Protein AF-A0A7V0NDZ5-F1 (afdb_monomer_lite)

Foldseek 3Di:
DDDDDDDDDDPDDDDDDDDDDDDDDDDDDDDDDDDDDDDPDDPPDPDDPPVVVDDPPPPPPDPPDDPPDDDDPDPPPPDDPPDPPPPPPPDPPDVVVVVLVVLLVVLVVQLVVQLVVQLVVQLVVVLVVVLVVVVVVCVVVVHDPVVSVVLSVLCSLVSSLVSLVRSLVRSNVNSVVVCVVVCVLVVCVVVVNDVVSSCVSSVVVNVVSNVVSVCSVPPVNVVSVVVVVVVPD

Secondary structure (DSSP, 8-state):
-------------------------------------------------GGG--------------------------------S----TT-SHHHHHHHHHHHHHHHHHHHHHHHHHHHHHHHHHHHHHHHHHHHHHHTTT--HHHHHHHHHHHHHHHHHHHHHHHHHHHHHHHHHHHHHTTHHHHHHHTT--HHHHHHHHHHHHHHHHHHHHHIIIIIHHHHHHHHHHHH-

Sequence (233 aa):
MSRSPSRLLNFSGLPRAFASSKTFGTLPGKIARGAIARSSGAPTALRWPSSVRELPSRKASIPVRHFFGRVSTGKAKISFPAGNSSWKTKACGSYDLRVFREIDRYILREVLPPFGVALLAFLAFISLQVVIYLSELVLSRGAGVGELFRLLGLKLPSLLTLAIPGGVLLAIFWALGRLAQARELLAFQAVGYPLRRIAMPFVAFGAAMSLVSFGLGEFVVPHCEELYQRQYL

Radius of gyration: 36.77 Å; chains: 1; bounding box: 84×91×88 Å

pLDDT: mean 71.36, std 22.89, range [34.81, 97.62]

Structure (mmCIF, N/CA/C/O backbone):
data_AF-A0A7V0NDZ5-F1
#
_entry.id   AF-A0A7V0NDZ5-F1
#
loop_
_atom_site.group_PDB
_atom_site.id
_atom_site.type_symbol
_atom_site.label_atom_id
_atom_site.label_alt_id
_atom_site.label_comp_id
_atom_site.label_asym_id
_atom_site.label_entity_id
_atom_site.label_seq_id
_atom_site.pdbx_PDB_ins_code
_atom_site.Cartn_x
_atom_site.Cartn_y
_atom_site.Cartn_z
_atom_site.occupancy
_atom_site.B_iso_or_equiv
_atom_site.auth_seq_id
_atom_site.auth_comp_id
_atom_site.auth_asym_id
_atom_site.auth_atom_id
_atom_site.pdbx_PDB_model_num
ATOM 1 N N . MET A 1 1 ? 28.717 68.392 7.627 1.00 45.91 1 MET A N 1
ATOM 2 C CA . MET A 1 1 ? 28.860 67.025 8.176 1.00 45.91 1 MET A CA 1
ATOM 3 C C . MET A 1 1 ? 29.280 66.075 7.065 1.00 45.91 1 MET A C 1
ATOM 5 O O . MET A 1 1 ? 28.595 66.011 6.055 1.00 45.91 1 MET A O 1
ATOM 9 N N . SER A 1 2 ? 30.426 65.407 7.211 1.00 38.03 2 SER A N 1
ATOM 10 C CA . SER A 1 2 ? 31.091 64.635 6.156 1.00 38.03 2 SER A CA 1
ATOM 11 C C . SER A 1 2 ? 31.087 63.120 6.411 1.00 38.03 2 SER A C 1
ATOM 13 O O . SER A 1 2 ? 31.353 62.713 7.535 1.00 38.03 2 SER A O 1
ATOM 15 N N . ARG A 1 3 ? 30.974 62.356 5.311 1.00 39.41 3 ARG A N 1
ATOM 16 C CA . ARG A 1 3 ? 31.493 60.992 5.038 1.00 39.41 3 ARG A CA 1
ATOM 17 C C . ARG A 1 3 ? 30.810 59.752 5.670 1.00 39.41 3 ARG A C 1
ATOM 19 O O . ARG A 1 3 ? 30.813 59.538 6.871 1.00 39.41 3 ARG A O 1
ATOM 26 N N . SER A 1 4 ? 30.332 58.898 4.752 1.00 48.25 4 SER A N 1
ATOM 27 C CA . SER A 1 4 ? 30.204 57.415 4.784 1.00 48.25 4 SER A CA 1
ATOM 28 C C . SER A 1 4 ? 31.571 56.720 5.069 1.00 48.25 4 SER A C 1
ATOM 30 O O . SER A 1 4 ? 32.540 57.474 5.185 1.00 48.25 4 SER A O 1
ATOM 32 N N . PRO A 1 5 ? 31.784 55.369 5.048 1.00 52.50 5 PRO A N 1
ATOM 33 C CA . PRO A 1 5 ? 30.897 54.210 4.779 1.00 52.50 5 PRO A CA 1
ATOM 34 C C . PRO A 1 5 ? 31.196 52.911 5.609 1.00 52.50 5 PRO A C 1
ATOM 36 O O . PRO A 1 5 ? 32.123 52.845 6.408 1.00 52.50 5 PRO A O 1
ATOM 39 N N . SER A 1 6 ? 30.442 51.833 5.324 1.00 44.00 6 SER A N 1
ATOM 40 C CA . SER A 1 6 ? 30.876 50.411 5.246 1.00 44.00 6 SER A CA 1
ATOM 41 C C . SER A 1 6 ? 31.655 49.739 6.401 1.00 44.00 6 SER A C 1
ATOM 43 O O . SER A 1 6 ? 32.837 50.011 6.608 1.00 44.00 6 SER A O 1
ATOM 45 N N . ARG A 1 7 ? 31.097 48.661 6.983 1.00 40.91 7 ARG A N 1
ATOM 46 C CA . ARG A 1 7 ? 31.915 47.521 7.442 1.00 40.91 7 ARG A CA 1
ATOM 47 C C . ARG A 1 7 ? 31.183 46.186 7.262 1.00 40.91 7 ARG A C 1
ATOM 49 O O . ARG A 1 7 ? 30.371 45.769 8.077 1.00 40.91 7 ARG A O 1
ATOM 56 N N . LEU A 1 8 ? 31.506 45.557 6.135 1.00 40.31 8 LEU A N 1
ATOM 57 C CA . LEU A 1 8 ? 31.307 44.148 5.820 1.00 40.31 8 LEU A CA 1
ATOM 58 C C . LEU A 1 8 ? 32.044 43.284 6.855 1.00 40.31 8 LEU A C 1
ATOM 60 O O . LEU A 1 8 ? 33.219 43.538 7.120 1.00 40.31 8 LEU A O 1
ATOM 64 N N . LEU A 1 9 ? 31.398 42.240 7.381 1.00 47.94 9 LEU A N 1
ATOM 65 C CA . LEU A 1 9 ? 32.099 41.121 8.008 1.00 47.94 9 LEU A CA 1
ATOM 66 C C . LEU A 1 9 ? 31.968 39.888 7.118 1.00 47.94 9 LEU A C 1
ATOM 68 O O . LEU A 1 9 ? 30.919 39.274 6.954 1.00 47.94 9 LEU A O 1
ATOM 72 N N . ASN A 1 10 ? 33.107 39.644 6.494 1.00 37.88 10 ASN A N 1
ATOM 73 C CA . ASN A 1 10 ? 33.489 38.605 5.574 1.00 37.88 10 ASN A CA 1
ATOM 74 C C . ASN A 1 10 ? 33.617 37.258 6.315 1.00 37.88 10 ASN A C 1
ATOM 76 O O . ASN A 1 10 ? 34.413 37.155 7.246 1.00 37.88 10 ASN A O 1
ATOM 80 N N . PHE A 1 11 ? 32.874 36.230 5.897 1.00 43.84 11 PHE A N 1
ATOM 81 C CA . PHE A 1 11 ? 33.069 34.837 6.325 1.00 43.84 11 PHE A CA 1
ATOM 82 C C . PHE A 1 11 ? 33.702 34.043 5.174 1.00 43.84 11 PHE A C 1
ATOM 84 O O . PHE A 1 11 ? 33.082 33.201 4.530 1.00 43.84 11 PHE A O 1
ATOM 91 N N . SER A 1 12 ? 34.970 34.341 4.900 1.00 41.84 12 SER A N 1
ATOM 92 C CA . SER A 1 12 ? 35.846 33.540 4.048 1.00 41.84 12 SER A CA 1
ATOM 93 C C . SER A 1 12 ? 37.091 33.170 4.853 1.00 41.84 12 SER A C 1
ATOM 95 O O . SER A 1 12 ? 37.988 33.997 5.009 1.00 41.84 12 SER A O 1
ATOM 97 N N . GLY A 1 13 ? 37.157 31.950 5.392 1.00 43.69 13 GLY A N 1
ATOM 98 C CA . GLY A 1 13 ? 38.368 31.498 6.081 1.00 43.69 13 GLY A CA 1
ATOM 99 C C . GLY A 1 13 ? 38.188 30.315 7.024 1.00 43.69 13 GLY A C 1
ATOM 100 O O . GLY A 1 13 ? 38.368 30.473 8.224 1.00 43.69 13 GLY A O 1
ATOM 101 N N . LEU A 1 14 ? 37.901 29.124 6.493 1.00 46.00 14 LEU A N 1
ATOM 102 C CA . LEU A 1 14 ? 38.233 27.879 7.193 1.00 46.00 14 LEU A CA 1
ATOM 103 C C . LEU A 1 14 ? 39.216 27.072 6.326 1.00 46.00 14 LEU A C 1
ATOM 105 O O . LEU A 1 14 ? 38.912 26.796 5.161 1.00 46.00 14 LEU A O 1
ATOM 109 N N . PRO A 1 15 ? 40.421 26.770 6.844 1.00 46.94 15 PRO A N 1
ATOM 110 C CA . PRO A 1 15 ? 41.525 26.244 6.056 1.00 46.94 15 PRO A CA 1
ATOM 111 C C . PRO A 1 15 ? 41.359 24.759 5.720 1.00 46.94 15 PRO A C 1
ATOM 113 O O . PRO A 1 15 ? 40.943 23.938 6.537 1.00 46.94 15 PRO A O 1
ATOM 116 N N . ARG A 1 16 ? 41.762 24.422 4.492 1.00 43.69 16 ARG A N 1
ATOM 117 C CA . ARG A 1 16 ? 42.125 23.067 4.075 1.00 43.69 16 ARG A CA 1
ATOM 118 C C . ARG A 1 16 ? 43.507 22.706 4.626 1.00 43.69 16 ARG A C 1
ATOM 120 O O . ARG A 1 16 ? 44.385 23.559 4.675 1.00 43.69 16 ARG A O 1
ATOM 127 N N . ALA A 1 17 ? 43.676 21.399 4.830 1.00 39.19 17 ALA A N 1
ATOM 128 C CA . ALA A 1 17 ? 44.925 20.646 4.942 1.00 39.19 17 ALA A CA 1
ATOM 129 C C . ALA A 1 17 ? 45.660 20.710 6.286 1.00 39.19 17 ALA A C 1
ATOM 131 O O . ALA A 1 17 ? 46.180 21.746 6.664 1.00 39.19 17 ALA A O 1
ATOM 132 N N . PHE A 1 18 ? 45.827 19.544 6.916 1.00 38.91 18 PHE A N 1
ATOM 133 C CA . PHE A 1 18 ? 47.159 19.063 7.278 1.00 38.91 18 PHE A CA 1
ATOM 134 C C . PHE A 1 18 ? 47.152 17.531 7.346 1.00 38.91 18 PHE A C 1
ATOM 136 O O . PHE A 1 18 ? 46.520 16.913 8.199 1.00 38.91 18 PHE A O 1
ATOM 143 N N . ALA A 1 19 ? 47.846 16.930 6.383 1.00 40.84 19 ALA A N 1
ATOM 144 C CA . ALA A 1 19 ? 48.353 15.576 6.475 1.00 40.84 19 ALA A CA 1
ATOM 145 C C . ALA A 1 19 ? 49.366 15.517 7.628 1.00 40.84 19 ALA A C 1
ATOM 147 O O . ALA A 1 19 ? 50.216 16.399 7.725 1.00 40.84 19 ALA A O 1
ATOM 148 N N . SER A 1 20 ? 49.306 14.483 8.468 1.00 36.97 20 SER A N 1
ATOM 149 C CA . SER A 1 20 ? 50.365 14.214 9.441 1.00 36.97 20 SER A CA 1
ATOM 150 C C . SER A 1 20 ? 50.836 12.770 9.342 1.00 36.97 20 SER A C 1
ATOM 152 O O . SER A 1 20 ? 50.086 11.806 9.480 1.00 36.97 20 SER A O 1
ATOM 154 N N . SER A 1 21 ? 52.116 12.684 9.020 1.00 38.88 21 SER A N 1
ATOM 155 C CA . SER A 1 21 ? 52.985 11.531 8.911 1.00 38.88 21 SER A CA 1
ATOM 156 C C . SER A 1 21 ? 53.400 10.977 10.276 1.00 38.88 21 SER A C 1
ATOM 158 O O . SER A 1 21 ? 53.744 11.746 11.162 1.00 38.88 21 SER A O 1
ATOM 160 N N . LYS A 1 22 ? 53.505 9.644 10.349 1.00 39.00 22 LYS A N 1
ATOM 161 C CA . LYS A 1 22 ? 54.5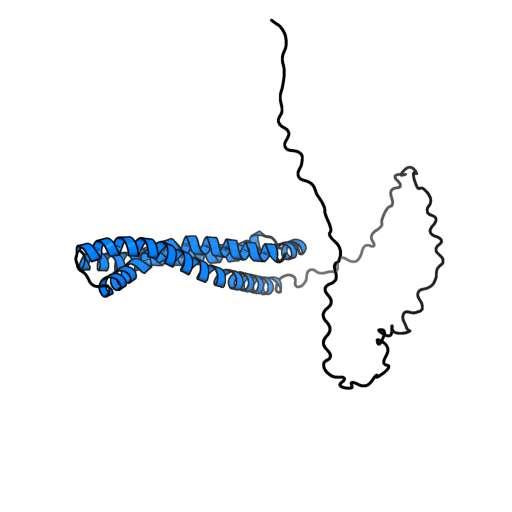34 8.849 11.057 1.00 39.00 22 LYS A CA 1
ATOM 162 C C . LYS A 1 22 ? 54.987 9.296 12.462 1.00 39.00 22 LYS A C 1
ATOM 164 O O . LYS A 1 22 ? 55.807 10.195 12.568 1.00 39.00 22 LYS A O 1
ATOM 169 N N . THR A 1 23 ? 54.709 8.448 13.454 1.00 43.72 23 THR A N 1
ATOM 170 C CA . THR A 1 23 ? 55.647 7.976 14.505 1.00 43.72 23 THR A CA 1
ATOM 171 C C . THR A 1 23 ? 55.077 6.654 15.050 1.00 43.72 23 THR A C 1
ATOM 173 O O . THR A 1 23 ? 53.926 6.586 15.452 1.00 43.72 23 THR A O 1
ATOM 176 N N . PHE A 1 24 ? 55.674 5.494 14.769 1.00 34.81 24 PHE A N 1
ATOM 177 C CA . PHE A 1 24 ? 56.828 4.881 15.443 1.00 34.81 24 PHE A CA 1
ATOM 178 C C . PHE A 1 24 ? 56.611 4.695 16.955 1.00 34.81 24 PHE A C 1
ATOM 180 O O . PHE A 1 24 ? 56.945 5.559 17.756 1.00 34.81 24 PHE A O 1
ATOM 187 N N . GLY A 1 25 ? 56.061 3.533 17.314 1.00 35.00 25 GLY A N 1
ATOM 188 C CA . GLY A 1 25 ? 56.012 2.995 18.670 1.00 35.00 25 GLY A CA 1
ATOM 189 C C . GLY A 1 25 ? 56.458 1.536 18.634 1.00 35.00 25 GLY A C 1
ATOM 190 O O . GLY A 1 25 ? 55.702 0.650 18.250 1.00 35.00 25 GLY A O 1
ATOM 191 N N . THR A 1 26 ? 57.726 1.317 18.955 1.00 41.41 26 THR A N 1
ATOM 192 C CA . THR A 1 26 ? 58.385 0.028 19.189 1.00 41.41 26 THR A CA 1
ATOM 193 C C . THR A 1 26 ? 57.881 -0.633 20.466 1.00 41.41 26 THR A C 1
ATOM 195 O O . THR A 1 26 ? 57.893 0.023 21.501 1.00 41.41 26 THR A O 1
ATOM 198 N N . LEU A 1 27 ? 57.608 -1.942 20.438 1.00 37.59 27 LEU A N 1
ATOM 199 C CA . LEU A 1 27 ? 57.802 -2.828 21.593 1.00 37.59 27 LEU A CA 1
ATOM 200 C C . LEU A 1 27 ? 58.267 -4.224 21.120 1.00 37.59 27 LEU A C 1
ATOM 202 O O . LEU A 1 27 ? 57.734 -4.736 20.132 1.00 37.59 27 LEU A O 1
ATOM 206 N N . PRO A 1 28 ? 59.275 -4.829 21.779 1.00 45.75 28 PRO A N 1
ATOM 207 C CA . PRO A 1 28 ? 59.853 -6.112 21.402 1.00 45.75 28 PRO A CA 1
ATOM 208 C C . PRO A 1 28 ? 59.183 -7.265 22.161 1.00 45.75 28 PRO A C 1
ATOM 210 O O . PRO A 1 28 ? 58.799 -7.123 23.318 1.00 45.75 28 PRO A O 1
ATOM 213 N N . GLY A 1 29 ? 59.104 -8.445 21.549 1.00 36.34 29 GLY A N 1
ATOM 214 C CA . GLY A 1 29 ? 58.582 -9.620 22.248 1.00 36.34 29 GLY A CA 1
ATOM 215 C C . GLY A 1 29 ? 58.532 -10.858 21.374 1.00 36.34 29 GLY A C 1
ATOM 216 O O . GLY A 1 29 ? 57.549 -11.108 20.691 1.00 36.34 29 GLY A O 1
ATOM 217 N N . LYS A 1 30 ? 59.626 -11.619 21.394 1.00 43.22 30 LYS A N 1
ATOM 218 C CA . LYS A 1 30 ? 59.796 -12.942 20.783 1.00 43.22 30 LYS A CA 1
ATOM 219 C C . LYS A 1 30 ? 58.601 -13.864 21.061 1.00 43.22 30 LYS A C 1
ATOM 221 O O . LYS A 1 30 ? 58.411 -14.229 22.214 1.00 43.22 30 LYS A O 1
ATOM 226 N N . ILE A 1 31 ? 57.943 -14.379 20.020 1.00 43.56 31 ILE A N 1
ATOM 227 C CA . ILE A 1 31 ? 57.305 -15.703 20.068 1.00 43.56 31 ILE A CA 1
ATOM 228 C C . ILE A 1 31 ? 57.569 -16.440 18.747 1.00 43.56 31 ILE A C 1
ATOM 230 O O . ILE A 1 31 ? 57.209 -15.989 17.668 1.00 43.56 31 ILE A O 1
ATOM 234 N N . ALA A 1 32 ? 58.270 -17.561 18.912 1.00 40.00 32 ALA A N 1
ATOM 235 C CA . ALA A 1 32 ? 58.309 -18.780 18.110 1.00 40.00 32 ALA A CA 1
ATOM 236 C C . ALA A 1 32 ? 58.479 -18.702 16.580 1.00 40.00 32 ALA A C 1
ATOM 238 O O . ALA A 1 32 ? 57.571 -18.428 15.803 1.00 40.00 32 ALA A O 1
ATOM 239 N N . ARG A 1 33 ? 59.669 -19.152 16.167 1.00 39.62 33 ARG A N 1
ATOM 240 C CA . ARG A 1 33 ? 59.943 -19.751 14.860 1.00 39.62 33 ARG A CA 1
ATOM 241 C C . ARG A 1 33 ? 59.143 -21.054 14.745 1.00 39.62 33 ARG A C 1
ATOM 243 O O . ARG A 1 33 ? 59.333 -21.948 15.563 1.00 39.62 33 ARG A O 1
ATOM 250 N N . GLY A 1 34 ? 58.321 -21.166 13.710 1.00 35.69 34 GLY A N 1
ATOM 251 C CA . GLY A 1 34 ? 57.683 -22.403 13.269 1.00 35.69 34 GLY A CA 1
ATOM 252 C C . GLY A 1 34 ? 57.702 -22.433 11.747 1.00 35.69 34 GLY A C 1
ATOM 253 O O . GLY A 1 34 ? 57.146 -21.553 11.101 1.00 35.69 34 GLY A O 1
ATOM 254 N N . ALA A 1 35 ? 58.446 -23.382 11.194 1.00 40.31 35 ALA A N 1
ATOM 255 C CA . ALA A 1 35 ? 58.762 -23.525 9.784 1.00 40.31 35 ALA A CA 1
ATOM 256 C C . ALA A 1 35 ? 57.522 -23.618 8.879 1.00 40.31 35 ALA A C 1
ATOM 258 O O . ALA A 1 35 ? 56.687 -24.497 9.065 1.00 40.31 35 ALA A O 1
ATOM 259 N N . ILE A 1 36 ? 57.475 -22.796 7.825 1.00 39.94 36 ILE A N 1
ATOM 260 C CA . ILE A 1 36 ? 56.764 -23.141 6.590 1.00 39.94 36 ILE A CA 1
ATOM 261 C C . ILE A 1 36 ? 57.731 -22.931 5.431 1.00 39.94 36 ILE A C 1
ATOM 263 O O . ILE A 1 36 ? 58.351 -21.878 5.266 1.00 39.94 36 ILE A O 1
ATOM 267 N N . ALA A 1 37 ? 57.917 -24.022 4.701 1.00 39.03 37 ALA A N 1
ATOM 268 C CA . ALA A 1 37 ? 58.905 -24.216 3.669 1.00 39.03 37 ALA A CA 1
ATOM 269 C C . ALA A 1 37 ? 58.769 -23.204 2.526 1.00 39.03 37 ALA A C 1
ATOM 271 O O . ALA A 1 37 ? 57.690 -22.907 2.016 1.00 39.03 37 ALA A O 1
ATOM 272 N N . ARG A 1 38 ? 59.932 -22.718 2.105 1.00 39.88 38 ARG A N 1
ATOM 273 C CA . ARG A 1 38 ? 60.155 -21.848 0.960 1.00 39.88 38 ARG A CA 1
ATOM 274 C C . ARG A 1 38 ? 59.953 -22.678 -0.317 1.00 39.88 38 ARG A C 1
ATOM 276 O O . ARG A 1 38 ? 60.898 -23.295 -0.792 1.00 39.88 38 ARG A O 1
ATOM 283 N N . SER A 1 39 ? 58.733 -22.718 -0.858 1.00 38.00 39 SER A N 1
ATOM 284 C CA . SER A 1 39 ? 58.518 -23.117 -2.254 1.00 38.00 39 SER A CA 1
ATOM 285 C C . SER A 1 39 ? 58.654 -21.872 -3.130 1.00 38.00 39 SER A C 1
ATOM 287 O O . SER A 1 39 ? 57.856 -20.939 -3.103 1.00 38.00 39 SER A O 1
ATOM 289 N N . SER A 1 40 ? 59.764 -21.815 -3.854 1.00 48.94 40 SER A N 1
ATOM 290 C CA . SER A 1 40 ? 60.042 -20.842 -4.901 1.00 48.94 40 SER A CA 1
ATOM 291 C C . SER A 1 40 ? 59.112 -21.095 -6.091 1.00 48.94 40 SER A C 1
ATOM 293 O O . SER A 1 40 ? 59.463 -21.820 -7.017 1.00 48.94 40 SER A O 1
ATOM 295 N N . GLY A 1 41 ? 57.911 -20.523 -6.044 1.00 41.06 41 GLY A N 1
ATOM 296 C CA . GLY A 1 41 ? 56.958 -20.478 -7.149 1.00 41.06 41 GLY A CA 1
ATOM 297 C C . GLY A 1 41 ? 56.600 -19.027 -7.438 1.00 41.06 41 GLY A C 1
ATOM 298 O O . GLY A 1 41 ? 55.862 -18.403 -6.682 1.00 41.06 41 GLY A O 1
ATOM 299 N N . ALA A 1 42 ? 57.178 -18.477 -8.504 1.00 44.62 42 ALA A N 1
ATOM 300 C CA . ALA A 1 42 ? 56.881 -17.144 -9.011 1.00 44.62 42 ALA A CA 1
ATOM 301 C C . ALA A 1 42 ? 55.370 -16.968 -9.285 1.00 44.62 42 ALA A C 1
ATOM 303 O O . ALA A 1 42 ? 54.695 -17.946 -9.623 1.00 44.62 42 ALA A O 1
ATOM 304 N N . PRO A 1 43 ? 54.825 -15.739 -9.186 1.00 44.28 43 PRO A N 1
ATOM 305 C CA . PRO A 1 43 ? 53.438 -15.477 -9.545 1.00 44.28 43 PRO A CA 1
ATOM 306 C C . PRO A 1 43 ? 53.220 -15.904 -10.998 1.00 44.28 43 PRO A C 1
ATOM 308 O O . PRO A 1 43 ? 53.876 -15.407 -11.914 1.00 44.28 43 PRO A O 1
ATOM 311 N N . THR A 1 44 ? 52.325 -16.873 -11.191 1.00 48.50 44 THR A N 1
ATOM 312 C CA . THR A 1 44 ? 51.952 -17.400 -12.503 1.00 48.50 44 THR A CA 1
ATOM 313 C C . THR A 1 44 ? 51.266 -16.284 -13.276 1.00 48.50 44 THR A C 1
ATOM 315 O O . THR A 1 44 ? 50.073 -16.025 -13.128 1.00 48.50 44 THR A O 1
ATOM 318 N N . ALA A 1 45 ? 52.074 -15.579 -14.063 1.00 46.34 45 ALA A N 1
ATOM 319 C CA . ALA A 1 45 ? 51.633 -14.649 -15.075 1.00 46.34 45 ALA A CA 1
ATOM 320 C C . ALA A 1 45 ? 50.654 -15.377 -15.997 1.00 46.34 45 ALA A C 1
ATOM 322 O O . ALA A 1 45 ? 50.971 -16.429 -16.556 1.00 46.34 45 ALA A O 1
ATOM 323 N N . LEU A 1 46 ? 49.462 -14.801 -16.136 1.00 46.00 46 LEU A N 1
ATOM 324 C CA . LEU A 1 46 ? 48.466 -15.188 -17.120 1.00 46.00 46 LEU A CA 1
ATOM 325 C C . LEU A 1 46 ? 49.160 -15.303 -18.490 1.00 46.00 46 LEU A C 1
ATOM 327 O O . LEU A 1 46 ? 49.572 -14.307 -19.090 1.00 46.00 46 LEU A O 1
ATOM 331 N N . ARG A 1 47 ? 49.368 -16.539 -18.948 1.00 43.91 47 ARG A N 1
ATOM 332 C CA . ARG A 1 47 ? 50.044 -16.849 -20.206 1.00 43.91 47 ARG A CA 1
ATOM 333 C C . ARG A 1 47 ? 49.108 -16.469 -21.344 1.00 43.91 47 ARG A C 1
ATOM 335 O O . ARG A 1 47 ? 48.192 -17.216 -21.671 1.00 43.91 47 ARG A O 1
ATOM 342 N N . TRP A 1 48 ? 49.332 -15.297 -21.928 1.00 39.66 48 TRP A N 1
ATOM 343 C CA . TRP A 1 48 ? 48.653 -14.880 -23.150 1.00 39.66 48 TRP A CA 1
ATOM 344 C C . TRP A 1 48 ? 48.834 -15.944 -24.251 1.00 39.66 48 TRP A C 1
ATOM 346 O O . TRP A 1 48 ? 49.969 -16.380 -24.486 1.00 39.66 48 TRP A O 1
ATOM 356 N N . PRO A 1 49 ? 47.755 -16.378 -24.929 1.00 45.75 49 PRO A N 1
ATOM 357 C CA . PRO A 1 49 ? 47.843 -17.329 -26.030 1.00 45.75 49 PRO A CA 1
ATOM 358 C C . PRO A 1 49 ? 48.671 -16.737 -27.179 1.00 45.75 49 PRO A C 1
ATOM 360 O O . PRO A 1 49 ? 48.505 -15.584 -27.574 1.00 45.75 49 PRO A O 1
ATOM 363 N N . SER A 1 50 ? 49.594 -17.534 -27.719 1.00 56.78 50 SER A N 1
ATOM 364 C CA . SER A 1 50 ? 50.565 -17.126 -28.745 1.00 56.78 50 SER A CA 1
ATOM 365 C C . SER A 1 50 ? 49.946 -16.728 -30.090 1.00 56.78 50 SER A C 1
ATOM 367 O O . SER A 1 50 ? 50.655 -16.175 -30.923 1.00 56.78 50 SER A O 1
ATOM 369 N N . SER A 1 51 ? 48.645 -16.946 -30.287 1.00 54.16 51 SER A N 1
ATOM 370 C CA . SER A 1 51 ? 47.896 -16.556 -31.487 1.00 54.16 51 SER A CA 1
ATOM 371 C C . SER A 1 51 ? 47.584 -15.055 -31.584 1.00 54.16 51 SER A C 1
ATOM 373 O O . SER A 1 51 ? 47.146 -14.603 -32.634 1.00 54.16 51 SER A O 1
ATOM 375 N N . VAL A 1 52 ? 47.835 -14.260 -30.534 1.00 52.91 52 VAL A N 1
ATOM 376 C CA . VAL A 1 52 ? 47.582 -12.798 -30.509 1.00 52.91 52 VAL A CA 1
ATOM 377 C C . VAL A 1 52 ? 48.875 -11.987 -30.733 1.00 52.91 52 VAL A C 1
ATOM 379 O O . VAL A 1 52 ? 48.945 -10.799 -30.434 1.00 52.91 52 VAL A O 1
ATOM 382 N N . ARG A 1 53 ? 49.948 -12.621 -31.232 1.00 50.56 53 ARG A N 1
ATOM 383 C CA . ARG A 1 53 ? 51.272 -11.985 -31.394 1.00 50.56 53 ARG A CA 1
ATOM 384 C C . ARG A 1 53 ? 51.492 -11.321 -32.761 1.00 50.56 53 ARG A C 1
ATOM 386 O O . ARG A 1 53 ? 52.488 -10.627 -32.934 1.00 50.56 53 ARG A O 1
ATOM 393 N N . GLU A 1 54 ? 50.556 -11.464 -33.695 1.00 49.16 54 GLU A N 1
ATOM 394 C CA . GLU A 1 54 ? 50.639 -10.857 -35.028 1.00 49.16 54 GLU A CA 1
ATOM 395 C C . GLU A 1 54 ? 49.532 -9.818 -35.237 1.00 49.16 54 GLU A C 1
ATOM 397 O O . GLU A 1 54 ? 48.599 -9.994 -36.013 1.00 49.16 54 GLU A O 1
ATOM 402 N N . LEU A 1 55 ? 49.644 -8.688 -34.537 1.00 52.66 55 LEU A N 1
ATOM 403 C CA . LEU A 1 55 ? 49.082 -7.441 -35.049 1.00 52.66 55 LEU A CA 1
ATOM 404 C C . LEU A 1 55 ? 50.067 -6.910 -36.099 1.00 52.66 55 LEU A C 1
ATOM 406 O O . LEU A 1 55 ? 51.238 -6.702 -35.761 1.00 52.66 55 LEU A O 1
ATOM 410 N N . PRO A 1 56 ? 49.651 -6.679 -37.358 1.00 40.91 56 PRO A N 1
ATOM 411 C CA . PRO A 1 56 ? 50.535 -6.102 -38.355 1.00 40.91 56 PRO A CA 1
ATOM 412 C C . PRO A 1 56 ? 51.016 -4.739 -37.856 1.00 40.91 56 PRO A C 1
ATOM 414 O O . PRO A 1 56 ? 50.246 -3.786 -37.732 1.00 40.91 56 PRO A O 1
ATOM 417 N N . SER A 1 57 ? 52.318 -4.663 -37.578 1.00 49.34 57 SER A N 1
ATOM 418 C CA . SER A 1 57 ? 53.065 -3.434 -37.320 1.00 49.34 57 SER A CA 1
ATOM 419 C C . SER A 1 57 ? 53.108 -2.595 -38.592 1.00 49.34 57 SER A C 1
ATOM 421 O O . SER A 1 57 ? 54.143 -2.441 -39.238 1.00 49.34 57 SER A O 1
ATOM 423 N N . ARG A 1 58 ? 51.968 -2.025 -38.980 1.00 40.00 58 ARG A N 1
ATOM 424 C CA . ARG A 1 58 ? 51.965 -0.908 -39.910 1.00 40.00 58 ARG A CA 1
ATOM 425 C C . ARG A 1 58 ? 52.457 0.283 -39.099 1.00 40.00 58 ARG A C 1
ATOM 427 O O . ARG A 1 58 ? 51.710 0.836 -38.297 1.00 40.00 58 ARG A O 1
ATOM 434 N N . LYS A 1 59 ? 53.735 0.638 -39.274 1.00 45.72 59 LYS A N 1
ATOM 435 C CA . LYS A 1 59 ? 54.300 1.930 -38.864 1.00 45.72 59 LYS A CA 1
ATOM 436 C C . LYS A 1 59 ? 53.483 3.040 -39.531 1.00 45.72 59 LYS A C 1
ATOM 438 O O . LYS A 1 59 ? 53.846 3.546 -40.585 1.00 45.72 59 LYS A O 1
ATOM 443 N N . ALA A 1 60 ? 52.346 3.383 -38.945 1.00 44.47 60 ALA A N 1
ATOM 444 C CA . ALA A 1 60 ? 51.688 4.643 -39.193 1.00 44.47 60 ALA A CA 1
ATOM 445 C C . ALA A 1 60 ? 52.370 5.636 -38.257 1.00 44.47 60 ALA A C 1
ATOM 447 O O . ALA A 1 60 ? 52.017 5.771 -37.090 1.00 44.47 60 ALA A O 1
ATOM 448 N N . SER A 1 61 ? 53.421 6.272 -38.764 1.00 37.28 61 SER A N 1
ATOM 449 C CA . SER A 1 61 ? 53.841 7.585 -38.300 1.00 37.28 61 SER A CA 1
ATOM 450 C C . SER A 1 61 ? 52.581 8.446 -38.221 1.00 37.28 61 SER A C 1
ATOM 452 O O . SER A 1 61 ? 51.948 8.703 -39.240 1.00 37.28 61 SER A O 1
ATOM 454 N N . ILE A 1 62 ? 52.167 8.814 -37.012 1.00 44.06 62 ILE A N 1
ATOM 455 C CA . ILE A 1 62 ? 51.067 9.750 -36.792 1.00 44.06 62 ILE A CA 1
ATOM 456 C C . ILE A 1 62 ? 51.709 11.139 -36.845 1.00 44.06 62 ILE A C 1
ATOM 458 O O . ILE A 1 62 ? 52.373 11.524 -35.880 1.00 44.06 62 ILE A O 1
ATOM 462 N N . PRO A 1 63 ? 51.603 11.898 -37.952 1.00 38.41 63 PRO A N 1
ATOM 463 C CA . PRO A 1 63 ? 52.034 13.281 -37.941 1.00 38.41 63 PRO A CA 1
ATOM 464 C C . PRO A 1 63 ? 51.059 14.069 -37.066 1.00 38.41 63 PRO A C 1
ATOM 466 O O . PRO A 1 63 ? 49.906 14.283 -37.438 1.00 38.41 63 PRO A O 1
ATOM 469 N N . VAL A 1 64 ? 51.527 14.541 -35.912 1.00 50.31 64 VAL A N 1
ATOM 470 C CA . VAL A 1 64 ? 50.852 15.600 -35.153 1.00 50.31 64 VAL A CA 1
ATOM 471 C C . VAL A 1 64 ? 51.043 16.901 -35.940 1.00 50.31 64 VAL A C 1
ATOM 473 O O . VAL A 1 64 ? 51.913 17.713 -35.643 1.00 50.31 64 VAL A O 1
ATOM 476 N N . ARG A 1 65 ? 50.286 17.072 -37.030 1.00 40.06 65 ARG A N 1
ATOM 477 C CA . ARG A 1 65 ? 50.195 18.352 -37.741 1.00 40.06 65 ARG A CA 1
ATOM 478 C C . ARG A 1 65 ? 49.089 19.173 -37.099 1.00 40.06 65 ARG A C 1
ATOM 480 O O . ARG A 1 65 ? 47.925 18.787 -37.130 1.00 40.06 65 ARG A O 1
ATOM 487 N N . HIS A 1 66 ? 49.487 20.325 -36.563 1.00 51.06 66 HIS A N 1
ATOM 488 C CA . HIS A 1 66 ? 48.639 21.494 -36.360 1.00 51.06 66 HIS A CA 1
ATOM 489 C C . HIS A 1 66 ? 47.650 21.636 -37.527 1.00 51.06 66 HIS A C 1
ATOM 491 O O . HIS A 1 66 ? 48.044 21.974 -38.644 1.00 51.06 66 HIS A O 1
ATOM 497 N N . PHE A 1 67 ? 46.372 21.359 -37.271 1.00 46.25 67 PHE A N 1
ATOM 498 C CA . PHE A 1 67 ? 45.298 21.463 -38.255 1.00 46.25 67 PHE A CA 1
ATOM 499 C C . PHE A 1 67 ? 44.347 22.593 -37.852 1.00 46.25 67 PHE A C 1
ATOM 501 O O . PHE A 1 67 ? 43.184 22.382 -37.526 1.00 46.25 67 PHE A O 1
ATOM 508 N N . PHE A 1 68 ? 44.868 23.821 -37.853 1.00 46.12 68 PHE A N 1
ATOM 509 C CA . PHE A 1 68 ? 44.038 25.014 -38.002 1.00 46.12 68 PHE A CA 1
ATOM 510 C C . PHE A 1 68 ? 43.949 25.297 -39.503 1.00 46.12 68 PHE A C 1
ATOM 512 O O . PHE A 1 68 ? 44.796 25.969 -40.085 1.00 46.12 68 PHE A O 1
ATOM 519 N N . GLY A 1 69 ? 42.962 24.683 -40.154 1.00 37.34 69 GLY A N 1
ATOM 520 C CA . GLY A 1 69 ? 42.788 24.736 -41.601 1.00 37.34 69 GLY A CA 1
ATOM 521 C C . GLY A 1 69 ? 41.321 24.620 -41.988 1.00 37.34 69 GLY A C 1
ATOM 522 O O . GLY A 1 69 ? 40.783 23.524 -42.057 1.00 37.34 69 GLY A O 1
ATOM 523 N N . ARG A 1 70 ? 40.701 25.787 -42.199 1.00 43.34 70 ARG A N 1
ATOM 524 C CA . ARG A 1 70 ? 39.514 26.090 -43.023 1.00 43.34 70 ARG A CA 1
ATOM 525 C C . ARG A 1 70 ? 38.683 24.872 -43.477 1.00 43.34 70 ARG A C 1
ATOM 527 O O . ARG A 1 70 ? 39.023 24.201 -44.449 1.00 43.34 70 ARG A O 1
ATOM 534 N N . VAL A 1 71 ? 37.543 24.656 -42.816 1.00 47.50 71 VAL A N 1
ATOM 535 C CA . VAL A 1 71 ? 36.512 23.689 -43.225 1.00 47.50 71 VAL A CA 1
ATOM 536 C C . VAL A 1 71 ? 35.941 24.100 -44.586 1.00 47.50 71 VAL A C 1
ATOM 538 O O . VAL A 1 71 ? 35.211 25.081 -44.698 1.00 47.50 71 VAL A O 1
ATOM 541 N N . SER A 1 72 ? 36.303 23.345 -45.622 1.00 43.22 72 SER A N 1
ATOM 542 C CA . SER A 1 72 ? 35.653 23.363 -46.931 1.00 43.22 72 SER A CA 1
ATOM 543 C C . SER A 1 72 ? 34.401 22.491 -46.863 1.00 43.22 72 SER A C 1
ATOM 545 O O . SER A 1 72 ? 34.475 21.301 -46.550 1.00 43.22 72 SER A O 1
ATOM 547 N N . THR A 1 73 ? 33.242 23.084 -47.135 1.00 50.72 73 THR A N 1
ATOM 548 C CA . THR A 1 73 ? 31.938 22.424 -47.242 1.00 50.72 73 THR A CA 1
ATOM 549 C C . THR A 1 73 ? 31.859 21.583 -48.521 1.00 50.72 73 THR A C 1
ATOM 551 O O . THR A 1 73 ? 31.151 21.900 -49.473 1.00 50.72 73 THR A O 1
ATOM 554 N N . GLY A 1 74 ? 32.592 20.470 -48.554 1.00 43.47 74 GLY A N 1
ATOM 555 C CA . GLY A 1 74 ? 32.441 19.438 -49.575 1.00 43.47 74 GLY A CA 1
ATOM 556 C C . GLY A 1 74 ? 31.264 18.524 -49.237 1.00 43.47 74 GLY A C 1
ATOM 557 O O . GLY A 1 74 ? 31.316 17.787 -48.256 1.00 43.47 74 GLY A O 1
ATOM 558 N N . LYS A 1 75 ? 30.198 18.556 -50.047 1.00 49.62 75 LYS A N 1
ATOM 559 C CA . LYS A 1 75 ? 29.069 17.614 -49.972 1.00 49.62 75 LYS A CA 1
ATOM 560 C C . LYS A 1 75 ? 29.563 16.182 -50.224 1.00 49.62 75 LYS A C 1
ATOM 562 O O . LYS A 1 75 ? 29.596 15.724 -51.363 1.00 49.62 75 LYS A O 1
ATOM 567 N N . ALA A 1 76 ? 29.932 15.466 -49.167 1.00 43.00 76 ALA A N 1
ATOM 568 C CA . ALA A 1 76 ? 30.173 14.032 -49.232 1.00 43.00 76 ALA A CA 1
ATOM 569 C C . ALA A 1 76 ? 28.821 13.312 -49.367 1.00 43.00 76 ALA A C 1
ATOM 571 O O . ALA A 1 76 ? 28.048 13.203 -48.416 1.00 43.00 76 ALA A O 1
ATOM 572 N N . LYS A 1 77 ? 28.511 12.866 -50.587 1.00 41.50 77 LYS A N 1
ATOM 573 C CA . LYS A 1 77 ? 27.314 12.089 -50.920 1.00 41.50 77 LYS A CA 1
ATOM 574 C C . LYS A 1 77 ? 27.523 10.649 -50.441 1.00 41.50 77 LYS A C 1
ATOM 576 O O . LYS A 1 77 ? 28.068 9.822 -51.166 1.00 41.50 77 LYS A O 1
ATOM 581 N N . ILE A 1 78 ? 27.132 10.365 -49.202 1.00 50.00 78 ILE A N 1
ATOM 582 C CA . ILE A 1 78 ? 27.132 9.006 -48.652 1.00 50.00 78 ILE A CA 1
ATOM 583 C C . ILE A 1 78 ? 25.994 8.242 -49.344 1.00 50.00 78 ILE A C 1
ATOM 585 O O . ILE A 1 78 ? 24.823 8.446 -49.029 1.00 50.00 78 ILE A O 1
ATOM 589 N N . SER A 1 79 ? 26.322 7.417 -50.340 1.00 43.06 79 SER A N 1
ATOM 590 C CA . SER A 1 79 ? 25.353 6.492 -50.940 1.00 43.06 79 SER A CA 1
ATOM 591 C C . SER A 1 79 ? 25.206 5.279 -50.032 1.00 43.06 79 SER A C 1
ATOM 593 O O . SER A 1 79 ? 26.147 4.506 -49.870 1.00 43.06 79 SER A O 1
ATOM 595 N N . PHE A 1 80 ? 24.026 5.120 -49.439 1.00 54.78 80 PHE A N 1
ATOM 596 C CA . PHE A 1 80 ? 23.646 3.899 -48.738 1.00 54.78 80 PHE A CA 1
ATOM 597 C C . PHE A 1 80 ? 23.233 2.843 -49.773 1.00 54.78 80 PHE A C 1
ATOM 599 O O . PHE A 1 80 ? 22.412 3.151 -50.642 1.00 54.78 80 PHE A O 1
ATOM 606 N N . PRO A 1 81 ? 23.777 1.614 -49.721 1.00 50.22 81 PRO A N 1
ATOM 607 C CA . PRO A 1 81 ? 23.330 0.544 -50.599 1.00 50.22 81 PRO A CA 1
ATOM 608 C C . PRO A 1 81 ? 21.863 0.226 -50.295 1.00 50.22 81 PRO A C 1
ATOM 610 O O . PRO A 1 81 ? 21.492 -0.010 -49.145 1.00 50.22 81 PRO A O 1
ATOM 613 N N . ALA A 1 82 ? 21.032 0.234 -51.338 1.00 54.81 82 ALA A N 1
ATOM 614 C CA . ALA A 1 82 ? 19.631 -0.160 -51.285 1.00 54.81 82 ALA A CA 1
ATOM 615 C C . ALA A 1 82 ? 19.529 -1.670 -51.000 1.00 54.81 82 ALA A C 1
ATOM 617 O O . ALA A 1 82 ? 19.405 -2.492 -51.906 1.00 54.81 82 ALA A O 1
ATOM 618 N N . GLY A 1 83 ? 19.643 -2.036 -49.723 1.00 49.25 83 GLY A N 1
ATOM 619 C CA . GLY A 1 83 ? 19.332 -3.368 -49.226 1.00 49.25 83 GLY A CA 1
ATOM 620 C C . GLY A 1 83 ? 17.839 -3.630 -49.388 1.00 49.25 83 GLY A C 1
ATOM 621 O O . GLY A 1 83 ? 17.011 -2.809 -48.994 1.00 49.25 83 GLY A O 1
ATOM 622 N N . ASN A 1 84 ? 17.503 -4.758 -50.009 1.00 62.00 84 ASN A N 1
ATOM 623 C CA . ASN A 1 84 ? 16.127 -5.190 -50.202 1.00 62.00 84 ASN A CA 1
ATOM 624 C C . ASN A 1 84 ? 15.353 -5.144 -48.869 1.00 62.00 84 ASN A C 1
ATOM 626 O O . ASN A 1 84 ? 15.794 -5.614 -47.822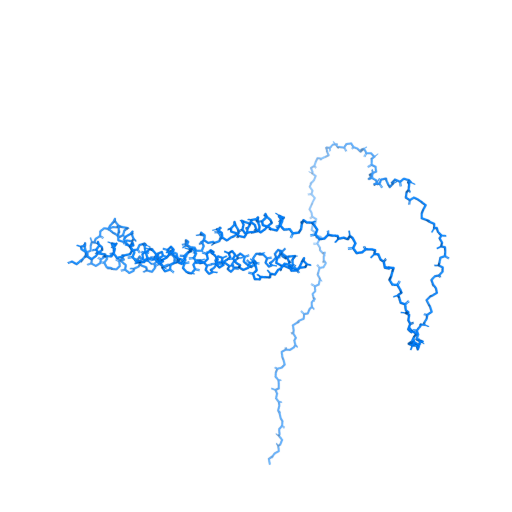 1.00 62.00 84 ASN A O 1
ATOM 630 N N . SER A 1 85 ? 14.171 -4.540 -48.900 1.00 54.56 85 SER A N 1
ATOM 631 C CA . SER A 1 85 ? 13.293 -4.301 -47.748 1.00 54.56 85 SER A CA 1
ATOM 632 C C . SER A 1 85 ? 12.605 -5.576 -47.233 1.00 54.56 85 SER A C 1
ATOM 634 O O . SER A 1 85 ? 11.521 -5.531 -46.655 1.00 54.56 85 SER A O 1
ATOM 636 N N . SER A 1 86 ? 13.241 -6.737 -47.407 1.00 46.62 86 SER A N 1
ATOM 637 C CA . SER A 1 86 ? 12.719 -8.046 -47.017 1.00 46.62 86 SER A CA 1
ATOM 638 C C . SER A 1 86 ? 13.074 -8.424 -45.574 1.00 46.62 86 SER A C 1
ATOM 640 O O . SER A 1 86 ? 13.137 -9.603 -45.235 1.00 46.62 86 SER A O 1
ATOM 642 N N . TRP A 1 87 ? 13.216 -7.448 -44.678 1.00 45.88 87 TRP A N 1
ATOM 643 C CA . TRP A 1 87 ? 13.077 -7.681 -43.237 1.00 45.88 87 TRP A CA 1
ATOM 644 C C . TRP A 1 87 ? 11.597 -7.544 -42.895 1.00 45.88 87 TRP A C 1
ATOM 646 O O . TRP A 1 87 ? 11.141 -6.620 -42.227 1.00 45.88 87 TRP A O 1
ATOM 656 N N . LYS A 1 88 ? 10.827 -8.464 -43.480 1.00 44.47 88 LYS A N 1
ATOM 657 C CA . LYS A 1 88 ? 9.407 -8.670 -43.226 1.00 44.47 88 LYS A CA 1
ATOM 658 C C . LYS A 1 88 ? 9.215 -8.719 -41.709 1.00 44.47 88 LYS A C 1
ATOM 660 O O . LYS A 1 88 ? 9.781 -9.574 -41.037 1.00 44.47 88 LYS A O 1
ATOM 665 N N . THR A 1 89 ? 8.384 -7.809 -41.221 1.00 56.25 89 THR A N 1
ATOM 666 C CA . THR A 1 89 ? 7.894 -7.552 -39.856 1.00 56.25 89 THR A CA 1
ATOM 667 C C . THR A 1 89 ? 7.145 -8.735 -39.220 1.00 56.25 89 THR A C 1
ATOM 669 O O . THR A 1 89 ? 6.070 -8.596 -38.638 1.00 56.25 89 THR A O 1
ATOM 672 N N . LYS A 1 90 ? 7.666 -9.950 -39.366 1.00 49.06 90 LYS A N 1
ATOM 673 C CA . LYS A 1 90 ? 7.023 -11.183 -38.926 1.00 49.06 90 LYS A CA 1
ATOM 674 C C . LYS A 1 90 ? 7.536 -11.518 -37.524 1.00 49.06 90 LYS A C 1
ATOM 676 O O . LYS A 1 90 ? 8.728 -11.711 -37.337 1.00 49.06 90 LYS A O 1
ATOM 681 N N . ALA A 1 91 ? 6.595 -11.600 -36.582 1.00 50.34 91 ALA A N 1
ATOM 682 C CA . ALA A 1 91 ? 6.747 -11.999 -35.178 1.00 50.34 91 ALA A CA 1
ATOM 683 C C . ALA A 1 91 ? 7.071 -10.903 -34.138 1.00 50.34 91 ALA A C 1
ATOM 685 O O . ALA A 1 91 ? 7.634 -11.218 -33.103 1.00 50.34 91 ALA A O 1
ATOM 686 N N . CYS A 1 92 ? 6.636 -9.652 -34.326 1.00 48.62 92 CYS A N 1
ATOM 687 C CA . CYS A 1 92 ? 6.715 -8.583 -33.310 1.00 48.62 92 CYS A CA 1
ATOM 688 C C . CYS A 1 92 ? 5.416 -8.459 -32.478 1.00 48.62 92 CYS A C 1
ATOM 690 O O . CYS A 1 92 ? 4.757 -7.427 -32.510 1.00 48.62 92 CYS A O 1
ATOM 692 N N . GLY A 1 93 ? 4.954 -9.527 -31.816 1.00 54.06 93 GLY A N 1
ATOM 693 C CA . GLY A 1 93 ? 3.665 -9.465 -31.094 1.00 54.06 93 GLY A CA 1
ATOM 694 C C . GLY A 1 93 ? 3.528 -10.384 -29.885 1.00 54.06 93 GLY A C 1
ATOM 695 O O . GLY A 1 93 ? 2.878 -10.028 -28.907 1.00 54.06 93 GLY A O 1
ATOM 696 N N . SER A 1 94 ? 4.168 -11.554 -29.902 1.00 55.34 94 SER A N 1
ATOM 697 C CA . SER A 1 94 ? 3.976 -12.558 -28.843 1.00 55.34 94 SER A CA 1
ATOM 698 C C . SER A 1 94 ? 5.021 -12.508 -27.723 1.00 55.34 94 SER A C 1
ATOM 700 O O . SER A 1 94 ? 4.778 -13.054 -26.648 1.00 55.34 94 SER A O 1
ATOM 702 N N . TYR A 1 95 ? 6.171 -11.860 -27.939 1.00 60.03 95 TYR A N 1
ATOM 703 C CA . TYR A 1 95 ? 7.192 -11.686 -26.898 1.00 60.03 95 TYR A CA 1
ATOM 704 C C . TYR A 1 95 ? 6.870 -10.538 -25.932 1.00 60.03 95 TYR A C 1
ATOM 706 O O . TYR A 1 95 ? 7.278 -10.588 -24.775 1.00 60.03 95 TYR A O 1
ATOM 714 N N . ASP A 1 96 ? 6.089 -9.552 -26.374 1.00 68.31 96 ASP A N 1
ATOM 715 C CA . ASP A 1 96 ? 5.824 -8.328 -25.615 1.00 68.31 96 ASP A CA 1
ATOM 716 C C . ASP A 1 96 ? 4.993 -8.619 -24.350 1.00 68.31 96 ASP A C 1
ATOM 718 O O . ASP A 1 96 ? 5.373 -8.270 -23.238 1.00 68.31 96 ASP A O 1
ATOM 722 N N . LEU A 1 97 ? 3.927 -9.421 -24.480 1.00 72.62 97 LEU A N 1
ATOM 723 C CA . LEU A 1 97 ? 3.038 -9.790 -23.366 1.00 72.62 97 LEU A CA 1
ATOM 724 C C . LEU A 1 97 ? 3.729 -10.593 -22.254 1.00 72.62 97 LEU A C 1
ATOM 726 O O . LEU A 1 97 ? 3.394 -10.442 -21.078 1.00 72.62 97 LEU A O 1
ATOM 730 N N . ARG A 1 98 ? 4.684 -11.462 -22.609 1.00 77.62 98 ARG A N 1
ATOM 731 C CA . ARG A 1 98 ? 5.427 -12.247 -21.611 1.00 77.62 98 ARG A CA 1
ATOM 732 C C . ARG A 1 98 ? 6.409 -11.371 -20.843 1.00 77.62 98 ARG A C 1
ATOM 734 O O . ARG A 1 98 ? 6.495 -11.510 -19.627 1.00 77.62 98 ARG A O 1
ATOM 741 N N . VAL A 1 99 ? 7.104 -10.474 -21.542 1.00 79.50 99 VAL A N 1
ATOM 742 C CA . VAL A 1 99 ? 8.038 -9.523 -20.929 1.00 79.50 99 VAL A CA 1
ATOM 743 C C . VAL A 1 99 ? 7.287 -8.549 -20.020 1.00 79.50 99 VAL A C 1
ATOM 745 O O . VAL A 1 99 ? 7.709 -8.353 -18.884 1.00 79.50 99 VAL A O 1
ATOM 748 N N . PHE A 1 100 ? 6.127 -8.035 -20.448 1.00 79.69 100 PHE A N 1
ATOM 749 C CA . PHE A 1 100 ? 5.274 -7.184 -19.609 1.00 79.69 100 PHE A CA 1
ATOM 750 C C . PHE A 1 100 ? 4.885 -7.868 -18.299 1.00 79.69 100 PHE A C 1
ATOM 752 O O . PHE A 1 100 ? 5.101 -7.309 -17.229 1.00 79.69 100 PHE A O 1
ATOM 759 N N . ARG A 1 101 ? 4.397 -9.115 -18.359 1.00 85.00 101 ARG A N 1
ATOM 760 C CA . ARG A 1 101 ? 3.979 -9.845 -17.154 1.00 85.00 101 ARG A CA 1
ATOM 761 C C . ARG A 1 101 ? 5.130 -10.087 -16.178 1.00 85.00 101 ARG A C 1
ATOM 763 O O . ARG A 1 101 ? 4.904 -10.135 -14.970 1.00 85.00 101 ARG A O 1
ATOM 770 N N . GLU A 1 102 ? 6.346 -10.269 -16.685 1.00 89.38 102 GLU A N 1
ATOM 771 C CA . GLU A 1 102 ? 7.515 -10.479 -15.834 1.00 89.38 102 GLU A CA 1
ATOM 772 C C . GLU A 1 102 ? 7.978 -9.173 -15.174 1.00 89.38 102 GLU A C 1
ATOM 774 O O . GLU A 1 102 ? 8.283 -9.177 -13.983 1.00 89.38 102 GLU A O 1
ATOM 779 N N . ILE A 1 103 ? 7.934 -8.048 -15.899 1.00 89.44 103 ILE A N 1
ATOM 780 C CA . ILE A 1 103 ? 8.209 -6.712 -15.343 1.00 89.44 103 ILE A CA 1
ATOM 781 C C . ILE A 1 103 ? 7.160 -6.343 -14.288 1.00 89.44 103 ILE A C 1
ATOM 783 O O . ILE A 1 103 ? 7.521 -5.901 -13.199 1.00 89.44 103 ILE A O 1
ATOM 787 N N . ASP A 1 104 ? 5.876 -6.576 -14.562 1.00 91.62 104 ASP A N 1
ATOM 788 C CA . ASP A 1 104 ? 4.795 -6.297 -13.613 1.00 91.62 104 ASP A CA 1
ATOM 789 C C . ASP A 1 104 ? 4.960 -7.122 -12.332 1.00 91.62 104 ASP A C 1
ATOM 791 O O . ASP A 1 104 ? 4.863 -6.599 -11.222 1.00 91.62 104 ASP A O 1
ATOM 795 N N . ARG A 1 105 ? 5.279 -8.416 -12.467 1.00 92.75 105 ARG A N 1
ATOM 796 C CA . ARG A 1 105 ? 5.563 -9.298 -11.328 1.00 92.75 105 ARG A CA 1
ATOM 797 C C . ARG A 1 105 ? 6.784 -8.836 -10.538 1.00 92.75 105 ARG A C 1
ATOM 799 O O . ARG A 1 105 ? 6.775 -8.926 -9.311 1.00 92.75 105 ARG A O 1
ATOM 806 N N . TYR A 1 106 ? 7.824 -8.383 -11.227 1.00 93.25 106 TYR A N 1
ATOM 807 C CA . TYR A 1 106 ? 9.026 -7.859 -10.596 1.00 93.25 106 TYR A CA 1
ATOM 808 C C . TYR A 1 106 ? 8.722 -6.591 -9.789 1.00 93.25 106 TYR A C 1
ATOM 810 O O . TYR A 1 106 ? 9.041 -6.537 -8.604 1.00 93.25 106 TYR A O 1
ATOM 818 N N . ILE A 1 107 ? 8.014 -5.625 -10.382 1.00 93.31 107 ILE A N 1
ATOM 819 C CA . ILE A 1 107 ? 7.618 -4.382 -9.707 1.00 93.31 107 ILE A CA 1
ATOM 820 C C . ILE A 1 107 ? 6.717 -4.679 -8.506 1.00 93.31 107 ILE A C 1
ATOM 822 O O . ILE A 1 107 ? 6.929 -4.123 -7.433 1.00 93.31 107 ILE A O 1
ATOM 826 N N . LEU A 1 108 ? 5.749 -5.589 -8.636 1.00 92.50 108 LEU A N 1
ATOM 827 C CA . LEU A 1 108 ? 4.898 -5.974 -7.509 1.00 92.50 108 LEU A CA 1
ATOM 828 C C . LEU A 1 108 ? 5.716 -6.595 -6.372 1.00 92.50 108 LEU A C 1
ATOM 830 O O . LEU A 1 108 ? 5.551 -6.198 -5.222 1.00 92.50 108 LEU A O 1
ATOM 834 N N . ARG A 1 109 ? 6.647 -7.508 -6.672 1.00 94.06 109 ARG A N 1
ATOM 835 C CA . ARG A 1 109 ? 7.556 -8.070 -5.656 1.00 94.06 109 ARG A CA 1
ATOM 836 C C . ARG A 1 109 ? 8.404 -7.011 -4.963 1.00 94.06 109 ARG A C 1
ATOM 838 O O . ARG A 1 109 ? 8.772 -7.218 -3.814 1.00 94.06 109 ARG A O 1
ATOM 845 N N . GLU A 1 110 ? 8.669 -5.900 -5.634 1.00 93.75 110 GLU A N 1
ATOM 846 C CA . GLU A 1 110 ? 9.380 -4.776 -5.046 1.00 93.75 110 GLU A CA 1
ATOM 847 C C . GLU A 1 110 ? 8.506 -3.906 -4.139 1.00 93.75 110 GLU A C 1
ATOM 849 O O . GLU A 1 110 ? 8.986 -3.369 -3.147 1.00 93.75 110 GLU A O 1
ATOM 854 N N . VAL A 1 111 ? 7.220 -3.765 -4.463 1.00 95.69 111 VAL A N 1
ATOM 855 C CA . VAL A 1 111 ? 6.271 -2.927 -3.713 1.00 95.69 111 VAL A CA 1
ATOM 856 C C . VAL A 1 111 ? 5.729 -3.642 -2.471 1.00 95.69 111 VAL A C 1
ATOM 858 O O . VAL A 1 111 ? 5.494 -2.995 -1.451 1.00 95.69 111 VAL A O 1
ATOM 861 N N . LEU A 1 112 ? 5.545 -4.967 -2.519 1.00 95.12 112 LEU A N 1
ATOM 862 C CA . LEU A 1 112 ? 4.951 -5.733 -1.415 1.00 95.12 112 LEU A CA 1
ATOM 863 C C . LEU A 1 112 ? 5.719 -5.607 -0.077 1.00 95.12 112 LEU A C 1
ATOM 865 O O . LEU A 1 112 ? 5.075 -5.327 0.937 1.00 95.12 112 LEU A O 1
ATOM 869 N N . PRO A 1 113 ? 7.056 -5.790 -0.023 1.00 96.19 113 PRO A N 1
ATOM 870 C CA . PRO A 1 113 ? 7.810 -5.673 1.225 1.00 96.19 113 PRO A CA 1
ATOM 871 C C . PRO A 1 113 ? 7.724 -4.286 1.886 1.00 96.19 113 PRO A C 1
ATOM 873 O O . PRO A 1 113 ? 7.340 -4.226 3.058 1.00 96.19 113 PRO A O 1
ATOM 876 N N . PRO A 1 114 ? 8.015 -3.161 1.192 1.00 96.12 114 PRO A N 1
ATOM 877 C CA . PRO A 1 114 ? 7.903 -1.844 1.804 1.00 96.12 114 PRO A CA 1
ATOM 878 C C . PRO A 1 114 ? 6.451 -1.483 2.130 1.00 96.12 114 PRO A C 1
ATOM 880 O O . PRO A 1 114 ? 6.235 -0.769 3.101 1.00 96.12 114 PRO A O 1
ATOM 883 N N . PHE A 1 115 ? 5.452 -2.009 1.408 1.00 97.25 115 PHE A N 1
ATOM 884 C CA . PHE A 1 115 ? 4.043 -1.843 1.777 1.00 97.25 115 PHE A CA 1
ATOM 885 C C . PHE A 1 115 ? 3.705 -2.477 3.122 1.00 97.25 115 PHE A C 1
ATOM 887 O O . PHE A 1 115 ? 3.088 -1.817 3.952 1.00 97.25 115 PHE A O 1
ATOM 894 N N . GLY A 1 116 ? 4.136 -3.714 3.376 1.00 96.81 116 GLY A N 1
ATOM 895 C CA . GLY A 1 116 ? 3.899 -4.363 4.667 1.00 96.81 116 GLY A CA 1
ATOM 896 C C . GLY A 1 116 ? 4.535 -3.592 5.825 1.00 96.81 116 GLY A C 1
ATOM 897 O O . GLY A 1 116 ? 3.883 -3.336 6.836 1.00 96.81 116 GLY A O 1
ATOM 898 N N . VAL A 1 117 ? 5.785 -3.154 5.652 1.00 97.62 117 VAL A N 1
ATOM 899 C CA . VAL A 1 117 ? 6.498 -2.362 6.667 1.00 97.62 117 VAL A CA 1
ATOM 900 C C . VAL A 1 117 ? 5.832 -1.003 6.875 1.00 97.62 117 VAL A C 1
ATOM 902 O O . VAL A 1 117 ? 5.604 -0.602 8.014 1.00 97.62 117 VAL A O 1
ATOM 905 N N . ALA A 1 118 ? 5.476 -0.308 5.794 1.00 97.00 118 ALA A N 1
ATOM 906 C CA . ALA A 1 118 ? 4.795 0.978 5.856 1.00 97.00 118 ALA A CA 1
ATOM 907 C C . ALA A 1 118 ? 3.428 0.860 6.538 1.00 97.00 118 ALA A C 1
ATOM 909 O O . ALA A 1 118 ? 3.111 1.660 7.413 1.00 97.00 118 ALA A O 1
ATOM 910 N N . LEU A 1 119 ? 2.638 -0.154 6.181 1.00 97.12 119 LEU A N 1
ATOM 911 C CA . LEU A 1 119 ? 1.324 -0.396 6.765 1.00 97.12 119 LEU A CA 1
ATOM 912 C C . LEU A 1 119 ? 1.429 -0.667 8.268 1.00 97.12 119 LEU A C 1
ATOM 914 O O . LEU A 1 119 ? 0.684 -0.070 9.039 1.00 97.12 119 LEU A O 1
ATOM 918 N N . LEU A 1 120 ? 2.377 -1.507 8.694 1.00 96.88 120 LEU A N 1
ATOM 919 C CA . LEU A 1 120 ? 2.629 -1.756 10.115 1.00 96.88 120 LEU A CA 1
ATOM 920 C C . LEU A 1 120 ? 3.102 -0.496 10.844 1.00 96.88 120 LEU A C 1
ATOM 922 O O . LEU A 1 120 ? 2.643 -0.236 11.952 1.00 96.88 120 LEU A O 1
ATOM 926 N N . ALA A 1 121 ? 3.975 0.303 10.228 1.00 96.44 121 ALA A N 1
ATOM 927 C CA . ALA A 1 121 ? 4.453 1.552 10.810 1.00 96.44 121 ALA A CA 1
ATOM 928 C C . ALA A 1 121 ? 3.314 2.567 10.998 1.00 96.44 121 ALA A C 1
ATOM 930 O O . ALA A 1 121 ? 3.163 3.114 12.088 1.00 96.44 121 ALA A O 1
ATOM 931 N N . PHE A 1 122 ? 2.476 2.777 9.978 1.00 96.19 122 PHE A N 1
ATOM 932 C CA . PHE A 1 122 ? 1.304 3.651 10.078 1.00 96.19 122 PHE A CA 1
ATOM 933 C C . PHE A 1 122 ? 0.281 3.121 11.082 1.00 96.19 122 PHE A C 1
ATOM 935 O O . PHE A 1 122 ? -0.229 3.890 11.893 1.00 96.19 122 PHE A O 1
ATOM 942 N N . LEU A 1 123 ? 0.009 1.816 11.075 1.00 95.44 123 LEU A N 1
ATOM 943 C CA . LEU A 1 123 ? -0.919 1.204 12.018 1.00 95.44 123 LEU A CA 1
ATOM 944 C C . LEU A 1 123 ? -0.426 1.364 13.459 1.00 95.44 123 LEU A C 1
ATOM 946 O O . LEU A 1 123 ? -1.209 1.758 14.317 1.00 95.44 123 LEU A O 1
ATOM 950 N N . ALA A 1 124 ? 0.858 1.114 13.726 1.00 94.25 124 ALA A N 1
ATOM 951 C CA . ALA A 1 124 ? 1.456 1.304 15.045 1.00 94.25 124 ALA A CA 1
ATOM 952 C C . ALA A 1 124 ? 1.438 2.777 15.472 1.00 94.25 124 ALA A C 1
ATOM 954 O O . ALA A 1 124 ? 1.082 3.079 16.609 1.00 94.25 124 ALA A O 1
ATOM 955 N N . PHE A 1 125 ? 1.760 3.691 14.554 1.00 94.62 125 PHE A N 1
ATOM 956 C CA . PHE A 1 125 ? 1.743 5.129 14.808 1.00 94.62 125 PHE A CA 1
ATOM 957 C C . PHE A 1 125 ? 0.344 5.627 15.195 1.00 94.62 125 PHE A C 1
ATOM 959 O O . PHE A 1 125 ? 0.182 6.263 16.234 1.00 94.62 125 PHE A O 1
ATOM 966 N N . ILE A 1 126 ? -0.682 5.279 14.411 1.00 93.38 126 ILE A N 1
ATOM 967 C CA . ILE A 1 126 ? -2.069 5.678 14.687 1.00 93.38 126 ILE A CA 1
ATOM 968 C C . ILE A 1 126 ? -2.586 4.975 15.954 1.00 93.38 126 ILE A C 1
ATOM 970 O O . ILE A 1 126 ? -3.229 5.601 16.797 1.00 93.38 126 ILE A O 1
ATOM 974 N N . SER A 1 127 ? -2.277 3.686 16.132 1.00 91.56 127 SER A N 1
ATOM 975 C CA . SER A 1 127 ? -2.712 2.924 17.311 1.00 91.56 127 SER A CA 1
ATOM 976 C C . SER A 1 127 ? -2.143 3.490 18.607 1.00 91.56 127 SER A C 1
ATOM 978 O O . SER A 1 127 ? -2.837 3.470 19.615 1.00 91.56 127 SER A O 1
ATOM 980 N N . LEU A 1 128 ? -0.920 4.029 18.600 1.00 91.69 128 LEU A N 1
ATOM 981 C CA . LEU A 1 128 ? -0.320 4.632 19.792 1.00 91.69 128 LEU A CA 1
ATOM 982 C C . LEU A 1 128 ? -1.160 5.808 20.310 1.00 91.69 128 LEU A C 1
ATOM 984 O O . LEU A 1 128 ? -1.441 5.889 21.503 1.00 91.69 128 LEU A O 1
ATOM 988 N N . GLN A 1 129 ? -1.616 6.675 19.404 1.00 90.38 129 GLN A N 1
ATOM 989 C CA . GLN A 1 129 ? -2.497 7.791 19.747 1.00 90.38 129 GLN A CA 1
ATOM 990 C C . GLN A 1 129 ? -3.837 7.298 20.314 1.00 90.38 129 GLN A C 1
ATOM 992 O O . GLN A 1 129 ? -4.341 7.836 21.299 1.00 90.38 129 GLN A O 1
ATOM 997 N N . VAL A 1 130 ? -4.398 6.249 19.714 1.00 88.19 130 VAL A N 1
ATOM 998 C CA . VAL A 1 130 ? -5.670 5.645 20.128 1.00 88.19 130 VAL A CA 1
ATOM 999 C C . VAL A 1 130 ? -5.550 4.992 21.505 1.00 88.19 130 VAL A C 1
ATOM 1001 O O . VAL A 1 130 ? -6.406 5.204 22.356 1.00 88.19 130 VAL A O 1
ATOM 1004 N N . VAL A 1 131 ? -4.468 4.262 21.776 1.00 88.44 131 VAL A N 1
ATOM 1005 C CA . VAL A 1 131 ? -4.225 3.629 23.081 1.00 88.44 131 VAL A CA 1
ATOM 1006 C C . VAL A 1 131 ? -4.151 4.665 24.199 1.00 88.44 131 VAL A C 1
ATOM 1008 O O . VAL A 1 131 ? -4.749 4.442 25.248 1.00 88.44 131 VAL A O 1
ATOM 1011 N N . ILE A 1 132 ? -3.481 5.801 23.978 1.00 88.88 132 ILE A N 1
ATOM 1012 C CA . ILE A 1 132 ? -3.418 6.886 24.971 1.00 88.88 132 ILE A CA 1
ATOM 1013 C C . ILE A 1 132 ? -4.833 7.389 25.286 1.00 88.88 132 ILE A C 1
ATOM 1015 O O . ILE A 1 132 ? -5.233 7.393 26.449 1.00 88.88 132 ILE A O 1
ATOM 1019 N N . TYR A 1 133 ? -5.629 7.693 24.257 1.00 86.12 133 TYR A N 1
ATOM 1020 C CA . TYR A 1 133 ? -7.007 8.164 24.423 1.00 86.12 133 TYR A CA 1
ATOM 1021 C C . TYR A 1 133 ? -7.908 7.154 25.154 1.00 86.12 133 TYR A C 1
ATOM 1023 O O . TYR A 1 133 ? -8.624 7.511 26.090 1.00 86.12 133 TYR A O 1
ATOM 1031 N N . LEU A 1 134 ? -7.859 5.874 24.768 1.00 84.31 134 LEU A N 1
ATOM 1032 C CA . LEU A 1 134 ? -8.649 4.842 25.443 1.00 84.31 134 LEU A CA 1
ATOM 1033 C C . LEU A 1 134 ? -8.168 4.581 26.873 1.00 84.31 134 LEU A C 1
ATOM 1035 O O . LEU A 1 134 ? -8.989 4.249 27.725 1.00 84.31 134 LEU A O 1
ATOM 1039 N N . SER A 1 135 ? -6.872 4.729 27.158 1.00 83.25 135 SER A N 1
ATOM 1040 C CA . SER A 1 135 ? -6.339 4.505 28.504 1.00 83.25 135 SER A CA 1
ATOM 1041 C C . SER A 1 135 ? -6.897 5.503 29.517 1.00 83.25 135 SER A C 1
ATOM 1043 O O . SER A 1 135 ? -7.296 5.096 30.604 1.00 83.25 135 SER A O 1
ATOM 1045 N N . GLU A 1 136 ? -7.034 6.778 29.150 1.00 83.12 136 GLU A N 1
ATOM 1046 C CA . GLU A 1 136 ? -7.641 7.803 30.009 1.00 83.12 136 GLU A CA 1
ATOM 1047 C C . GLU A 1 136 ? -9.124 7.498 30.291 1.00 83.12 136 GLU A C 1
ATOM 1049 O O . GLU A 1 136 ? -9.604 7.608 31.426 1.00 83.12 136 GLU A O 1
ATOM 1054 N N . LEU A 1 137 ? -9.849 7.023 29.273 1.00 79.75 137 LEU A N 1
ATOM 1055 C CA . LEU A 1 137 ? -11.257 6.637 29.389 1.00 79.75 137 LEU A CA 1
ATOM 1056 C C . LEU A 1 137 ? -11.458 5.380 30.256 1.00 79.75 137 LEU A C 1
ATOM 1058 O O . LEU A 1 137 ? -12.416 5.287 31.021 1.00 79.75 137 LEU A O 1
ATOM 1062 N N . VAL A 1 138 ? -10.547 4.413 30.158 1.00 80.81 138 VAL A N 1
ATOM 1063 C CA . VAL A 1 138 ? -10.578 3.154 30.918 1.00 80.81 138 VAL A CA 1
ATOM 1064 C C . VAL A 1 138 ? -10.157 3.366 32.375 1.00 80.81 138 VAL A C 1
ATOM 1066 O O . VAL A 1 138 ? -10.819 2.854 33.280 1.00 80.81 138 VAL A O 1
ATOM 1069 N N . LEU A 1 139 ? -9.108 4.162 32.617 1.00 78.50 139 LEU A N 1
ATOM 1070 C CA . LEU A 1 139 ? -8.613 4.480 33.961 1.00 78.50 139 LEU A CA 1
ATOM 1071 C C . LEU A 1 139 ? -9.639 5.270 34.776 1.00 78.50 139 LEU A C 1
ATOM 1073 O O . LEU A 1 139 ? -9.825 4.989 35.957 1.00 78.50 139 LEU A O 1
ATOM 1077 N N . SER A 1 140 ? -10.358 6.203 34.146 1.00 77.56 140 SER A N 1
ATOM 1078 C CA . SER A 1 140 ? -11.422 6.966 34.814 1.00 77.56 140 SER A CA 1
ATOM 1079 C C . SER A 1 140 ? -12.638 6.117 35.214 1.00 77.56 140 SER A C 1
ATOM 1081 O O . SER A 1 140 ? -13.398 6.513 36.095 1.00 77.56 140 SER A O 1
ATOM 1083 N N . ARG A 1 141 ? -12.819 4.938 34.606 1.00 74.38 141 ARG A N 1
ATOM 1084 C CA . ARG A 1 141 ? -13.934 4.010 34.870 1.00 74.38 141 ARG A CA 1
ATOM 1085 C C . ARG A 1 141 ? -13.521 2.756 35.655 1.00 74.38 141 ARG A C 1
ATOM 1087 O O . ARG A 1 141 ? -14.386 1.952 35.986 1.00 74.38 141 ARG A O 1
ATOM 1094 N N . GLY A 1 142 ? -12.230 2.579 35.953 1.00 73.50 142 GLY A N 1
ATOM 1095 C CA . GLY A 1 142 ? -11.710 1.415 36.682 1.00 73.50 142 GLY A CA 1
ATOM 1096 C C . GLY A 1 142 ? -11.734 0.096 35.896 1.00 73.50 142 GLY A C 1
ATOM 1097 O O . GLY A 1 142 ? -11.751 -0.972 36.506 1.00 73.50 142 GLY A O 1
ATOM 1098 N N . ALA A 1 143 ? -11.756 0.140 34.560 1.00 73.75 143 ALA A N 1
ATOM 1099 C CA . ALA A 1 143 ? -11.778 -1.067 33.731 1.00 73.75 143 ALA A CA 1
ATOM 1100 C C . ALA A 1 143 ? -10.373 -1.695 33.572 1.00 73.75 143 ALA A C 1
ATOM 1102 O O . ALA A 1 143 ? -9.350 -1.012 33.576 1.00 73.75 143 ALA A O 1
ATOM 1103 N N . GLY A 1 144 ? -10.319 -3.028 33.463 1.00 79.06 144 GLY A N 1
ATOM 1104 C CA . GLY A 1 144 ? -9.066 -3.787 33.372 1.00 79.06 144 GLY A CA 1
ATOM 1105 C C . GLY A 1 144 ? -8.389 -3.723 31.994 1.00 79.06 144 GLY A C 1
ATOM 1106 O O . GLY A 1 144 ? -9.022 -3.445 30.978 1.00 79.06 144 GLY A O 1
ATOM 1107 N N . VAL A 1 145 ? -7.095 -4.069 31.941 1.00 77.81 145 VAL A N 1
ATOM 1108 C CA . VAL A 1 145 ? -6.259 -4.039 30.715 1.00 77.81 145 VAL A CA 1
ATOM 1109 C C . VAL A 1 145 ? -6.806 -4.937 29.591 1.00 77.81 145 VAL A C 1
ATOM 1111 O O . VAL A 1 145 ? -6.625 -4.637 28.414 1.00 77.81 145 VAL A O 1
ATOM 1114 N N . GLY A 1 146 ? -7.513 -6.020 29.931 1.00 82.25 146 GLY A N 1
ATOM 1115 C CA . GLY A 1 146 ? -8.144 -6.903 28.942 1.00 82.25 146 GLY A CA 1
ATOM 1116 C C . GLY A 1 146 ? -9.228 -6.212 28.107 1.00 82.25 146 GLY A C 1
ATOM 1117 O O . GLY A 1 146 ? -9.333 -6.473 26.909 1.00 82.25 146 GLY A O 1
ATOM 1118 N N . GLU A 1 147 ? -9.979 -5.281 28.702 1.00 81.75 147 GLU A N 1
ATOM 1119 C CA . GLU A 1 147 ? -11.020 -4.538 27.984 1.00 81.75 147 GLU A CA 1
ATOM 1120 C C . GLU A 1 147 ? -10.395 -3.529 27.010 1.00 81.75 147 GLU A C 1
ATOM 1122 O O . GLU A 1 147 ? -10.858 -3.386 25.882 1.00 81.75 147 GLU A O 1
ATOM 1127 N N . LEU A 1 148 ? -9.255 -2.929 27.377 1.00 82.88 148 LEU A N 1
ATOM 1128 C CA . LEU A 1 148 ? -8.494 -2.032 26.501 1.00 82.88 148 LEU A CA 1
ATOM 1129 C C . LEU A 1 148 ? -8.100 -2.716 25.180 1.00 82.88 148 LEU A C 1
ATOM 1131 O O . LEU A 1 148 ? -8.301 -2.152 24.106 1.00 82.88 148 LEU A O 1
ATOM 1135 N N . PHE A 1 149 ? -7.571 -3.944 25.242 1.00 84.25 149 PHE A N 1
ATOM 1136 C CA . PHE A 1 149 ? -7.203 -4.702 24.040 1.00 84.25 149 PHE A CA 1
ATOM 1137 C C . PHE A 1 149 ? -8.418 -5.077 23.190 1.00 84.25 149 PHE A C 1
ATOM 1139 O O . PHE A 1 149 ? -8.338 -5.052 21.961 1.00 84.25 149 PHE A O 1
ATOM 1146 N N . ARG A 1 150 ? -9.552 -5.387 23.825 1.00 85.44 150 ARG A N 1
ATOM 1147 C CA . ARG A 1 150 ? -10.805 -5.691 23.126 1.00 85.44 150 ARG A CA 1
ATOM 1148 C C . ARG A 1 150 ? -11.326 -4.472 22.360 1.00 85.44 150 ARG A C 1
ATOM 1150 O O . ARG A 1 150 ? -11.721 -4.599 21.202 1.00 85.44 150 ARG A O 1
ATOM 1157 N N . LEU A 1 151 ? -11.240 -3.287 22.961 1.00 85.25 151 LEU A N 1
ATOM 1158 C CA . LEU A 1 151 ? -11.618 -2.025 22.322 1.00 85.25 151 LEU A CA 1
ATOM 1159 C C . LEU A 1 151 ? -10.664 -1.616 21.211 1.00 85.25 151 LEU A C 1
ATOM 1161 O O . LEU A 1 151 ? -11.104 -1.173 20.151 1.00 85.25 151 LEU A O 1
ATOM 1165 N N . LEU A 1 152 ? -9.361 -1.794 21.430 1.00 87.19 152 LEU A N 1
ATOM 1166 C CA . LEU A 1 152 ? -8.367 -1.568 20.391 1.00 87.19 152 LEU A CA 1
ATOM 1167 C C . LEU A 1 152 ? -8.652 -2.473 19.184 1.00 87.19 152 LEU A C 1
ATOM 1169 O O . LEU A 1 152 ? -8.632 -2.000 18.051 1.00 87.19 152 LEU A O 1
ATOM 1173 N N . GLY A 1 153 ? -9.008 -3.738 19.432 1.00 87.31 153 GLY A N 1
ATOM 1174 C CA . GLY A 1 153 ? -9.429 -4.692 18.408 1.00 87.31 153 GLY A CA 1
ATOM 1175 C C . GLY A 1 153 ? -10.662 -4.246 17.614 1.00 87.31 153 GLY A C 1
ATOM 1176 O O . GLY A 1 153 ? -10.679 -4.384 16.394 1.00 87.31 153 GLY A O 1
ATOM 1177 N N . LEU A 1 154 ? -11.660 -3.652 18.275 1.00 87.88 154 LEU A N 1
ATOM 1178 C CA . LEU A 1 154 ? -12.842 -3.070 17.621 1.00 87.88 154 LEU A CA 1
ATOM 1179 C C . LEU A 1 154 ? -12.498 -1.836 16.773 1.00 87.88 154 LEU A C 1
ATOM 1181 O O . LEU A 1 154 ? -13.120 -1.609 15.738 1.00 87.88 154 LEU A O 1
ATOM 1185 N N . LYS A 1 155 ? -11.490 -1.051 17.175 1.00 89.00 155 LYS A N 1
ATOM 1186 C CA . LYS A 1 155 ? -11.046 0.141 16.435 1.00 89.00 155 LYS A CA 1
ATOM 1187 C C . LYS A 1 155 ? -10.083 -0.172 15.285 1.00 89.00 155 LYS A C 1
ATOM 1189 O O . LYS A 1 155 ? -10.056 0.595 14.324 1.00 89.00 155 LYS A O 1
ATOM 1194 N N . LEU A 1 156 ? -9.356 -1.295 15.317 1.00 90.75 156 LEU A N 1
ATOM 1195 C CA . LEU A 1 156 ? -8.427 -1.735 14.258 1.00 90.75 156 LEU A CA 1
ATOM 1196 C C . LEU A 1 156 ? -8.927 -1.557 12.807 1.00 90.75 156 LEU A C 1
ATOM 1198 O O . LEU A 1 156 ? -8.158 -1.018 12.010 1.00 90.75 156 LEU A O 1
ATOM 1202 N N . PRO A 1 157 ? -10.152 -1.967 12.413 1.00 91.00 157 PRO A N 1
ATOM 1203 C CA . PRO A 1 157 ? -10.621 -1.803 11.030 1.00 91.00 157 PRO A CA 1
ATOM 1204 C C . PRO A 1 157 ? -10.715 -0.333 10.595 1.00 91.00 157 PRO A C 1
ATOM 1206 O O . PRO A 1 157 ? -10.406 -0.000 9.448 1.00 91.00 157 PRO A O 1
ATOM 1209 N N . SER A 1 158 ? -11.064 0.564 11.520 1.00 91.06 158 SER A N 1
ATOM 1210 C CA . SER A 1 158 ? -11.053 2.009 11.271 1.00 91.06 158 SER A CA 1
ATOM 1211 C C . SER A 1 158 ? -9.621 2.515 11.058 1.00 91.06 158 SER A C 1
ATOM 1213 O O . SER A 1 158 ? -9.342 3.228 10.092 1.00 91.06 158 SER A O 1
ATOM 1215 N N . LEU A 1 159 ? -8.671 2.045 11.879 1.00 93.56 159 LEU A N 1
ATOM 1216 C CA . LEU A 1 159 ? -7.255 2.416 11.752 1.00 93.56 159 LEU A CA 1
ATOM 1217 C C . LEU A 1 159 ? -6.644 1.916 10.441 1.00 93.56 159 LEU A C 1
ATOM 1219 O O . LEU A 1 159 ? -5.892 2.644 9.800 1.00 93.56 159 LEU A O 1
ATOM 1223 N N . LEU A 1 160 ? -6.988 0.698 10.013 1.00 94.38 160 LEU A N 1
ATOM 1224 C CA . LEU A 1 160 ? -6.567 0.128 8.731 1.00 94.38 160 LEU A CA 1
ATOM 1225 C C . LEU A 1 160 ? -7.034 0.982 7.553 1.00 94.38 160 LEU A C 1
ATOM 1227 O O . LEU A 1 160 ? -6.248 1.253 6.647 1.00 94.38 160 LEU A O 1
ATOM 1231 N N . THR A 1 161 ? -8.282 1.450 7.585 1.00 93.94 161 THR A N 1
ATOM 1232 C CA . THR A 1 161 ? -8.851 2.289 6.520 1.00 93.94 161 THR A CA 1
ATOM 1233 C C . THR A 1 161 ? -8.058 3.589 6.348 1.00 93.94 161 THR A C 1
ATOM 1235 O O . THR A 1 161 ? -7.841 4.025 5.218 1.00 93.94 161 THR A O 1
ATOM 1238 N N . LEU A 1 162 ? -7.540 4.154 7.445 1.00 93.19 162 LEU A N 1
ATOM 1239 C CA . LEU A 1 162 ? -6.670 5.333 7.427 1.00 93.19 162 LEU A CA 1
ATOM 1240 C C . LEU A 1 162 ? -5.202 4.999 7.088 1.00 93.19 162 LEU A C 1
ATOM 1242 O O . LEU A 1 162 ? -4.526 5.773 6.411 1.00 93.19 162 LEU A O 1
ATOM 1246 N N . ALA A 1 163 ? -4.700 3.846 7.536 1.00 95.31 163 ALA A N 1
ATOM 1247 C CA . ALA A 1 163 ? -3.310 3.431 7.353 1.00 95.31 163 ALA A CA 1
ATOM 1248 C C . ALA A 1 163 ? -2.995 2.978 5.917 1.00 95.31 163 ALA A C 1
ATOM 1250 O O . ALA A 1 163 ? -1.889 3.219 5.435 1.00 95.31 163 ALA A O 1
ATOM 1251 N N . ILE A 1 164 ? -3.947 2.346 5.219 1.00 95.94 164 ILE A N 1
ATOM 1252 C CA . ILE A 1 164 ? -3.771 1.851 3.842 1.00 95.94 164 ILE A CA 1
ATOM 1253 C C . ILE A 1 164 ? -3.309 2.952 2.871 1.00 95.94 164 ILE A C 1
ATOM 1255 O O . ILE A 1 164 ? -2.265 2.755 2.246 1.00 95.94 164 ILE A O 1
ATOM 1259 N N . PRO A 1 165 ? -3.997 4.103 2.722 1.00 94.69 165 PRO A N 1
ATOM 1260 C CA . PRO A 1 165 ? -3.576 5.127 1.763 1.00 94.69 165 PRO A CA 1
ATOM 1261 C C . PRO A 1 165 ? -2.180 5.691 2.073 1.00 94.69 165 PRO A C 1
ATOM 1263 O O . PRO A 1 165 ? -1.386 5.896 1.152 1.00 94.69 165 PRO A O 1
ATOM 1266 N N . GLY A 1 166 ? -1.838 5.868 3.356 1.00 95.75 166 GLY A N 1
ATOM 1267 C CA . GLY A 1 166 ? -0.493 6.279 3.776 1.00 95.75 166 GLY A CA 1
ATOM 1268 C C . GLY A 1 166 ? 0.573 5.224 3.465 1.00 95.75 166 GLY A C 1
ATOM 1269 O O . GLY A 1 166 ? 1.635 5.541 2.922 1.00 95.75 166 GLY A O 1
ATOM 1270 N N . GLY A 1 167 ? 0.268 3.953 3.736 1.00 96.94 167 GLY A N 1
ATOM 1271 C CA . GLY A 1 167 ? 1.153 2.823 3.467 1.00 96.94 167 GLY A CA 1
ATOM 1272 C C . GLY A 1 167 ? 1.428 2.620 1.977 1.00 96.94 167 GLY A C 1
ATOM 1273 O O . GLY A 1 167 ? 2.579 2.427 1.587 1.00 96.94 167 GLY A O 1
ATOM 1274 N N . VAL A 1 168 ? 0.399 2.724 1.129 1.00 97.00 168 VAL A N 1
ATOM 1275 C CA . VAL A 1 168 ? 0.530 2.634 -0.337 1.00 97.00 168 VAL A CA 1
ATOM 1276 C C . VAL A 1 168 ? 1.455 3.723 -0.872 1.00 97.00 168 VAL A C 1
ATOM 1278 O O . VAL A 1 168 ? 2.352 3.427 -1.661 1.00 97.00 168 VAL A O 1
ATOM 1281 N N . LEU A 1 169 ? 1.267 4.969 -0.429 1.00 97.19 169 LEU A N 1
ATOM 1282 C CA . LEU A 1 169 ? 2.090 6.095 -0.865 1.00 97.19 169 LEU A CA 1
ATOM 1283 C C . LEU A 1 169 ? 3.571 5.851 -0.553 1.00 97.19 169 LEU A C 1
ATOM 1285 O O . LEU A 1 169 ? 4.423 5.969 -1.438 1.00 97.19 169 LEU A O 1
ATOM 1289 N N . LEU A 1 170 ? 3.867 5.466 0.692 1.00 97.50 170 LEU A N 1
ATOM 1290 C CA . LEU A 1 170 ? 5.235 5.219 1.138 1.00 97.50 170 LEU A CA 1
ATOM 1291 C C . LEU A 1 170 ? 5.866 4.029 0.403 1.00 97.50 170 LEU A C 1
ATOM 1293 O O . LEU A 1 170 ? 7.019 4.113 -0.012 1.00 97.50 170 LEU A O 1
ATOM 1297 N N . ALA A 1 171 ? 5.109 2.954 0.181 1.00 97.12 171 ALA A N 1
ATOM 1298 C CA . ALA A 1 171 ? 5.579 1.772 -0.536 1.00 97.12 171 ALA A CA 1
ATOM 1299 C C . ALA A 1 171 ? 5.969 2.072 -1.985 1.00 97.12 171 ALA A C 1
ATOM 1301 O O . ALA A 1 171 ? 7.041 1.673 -2.440 1.00 97.12 171 ALA A O 1
ATOM 1302 N N . ILE A 1 172 ? 5.107 2.798 -2.704 1.00 96.06 172 ILE A N 1
ATOM 1303 C CA . ILE A 1 172 ? 5.354 3.189 -4.094 1.00 96.06 172 ILE A CA 1
ATOM 1304 C C . ILE A 1 172 ? 6.570 4.111 -4.160 1.00 96.06 172 ILE A C 1
ATOM 1306 O O . ILE A 1 172 ? 7.451 3.904 -4.994 1.00 96.06 172 ILE A O 1
ATOM 1310 N N . PHE A 1 173 ? 6.653 5.097 -3.264 1.00 96.12 173 PHE A N 1
ATOM 1311 C CA . PHE A 1 173 ? 7.789 6.012 -3.211 1.00 96.12 173 PHE A C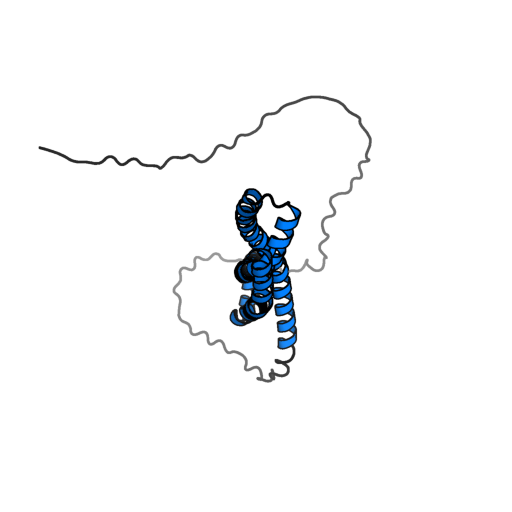A 1
ATOM 1312 C C . PHE A 1 173 ? 9.105 5.274 -2.935 1.00 96.12 173 PHE A C 1
ATOM 1314 O O . PHE A 1 173 ? 10.103 5.510 -3.617 1.00 96.12 173 PHE A O 1
ATOM 1321 N N . TRP A 1 174 ? 9.093 4.330 -1.992 1.00 96.06 174 TRP A N 1
ATOM 1322 C CA . TRP A 1 174 ? 10.251 3.503 -1.668 1.00 96.06 174 TRP A CA 1
ATOM 1323 C C . TRP A 1 174 ? 10.694 2.649 -2.857 1.00 96.06 174 TRP A C 1
ATOM 1325 O O . TRP A 1 174 ? 11.871 2.660 -3.224 1.00 96.06 174 TRP A O 1
ATOM 1335 N N . ALA A 1 175 ? 9.760 1.934 -3.489 1.00 94.94 175 ALA A N 1
ATOM 1336 C CA . ALA A 1 175 ? 10.050 1.085 -4.640 1.00 94.94 175 ALA A CA 1
ATOM 1337 C C . ALA A 1 175 ? 10.620 1.907 -5.807 1.00 94.94 175 ALA A C 1
ATOM 1339 O O . ALA A 1 175 ? 11.668 1.562 -6.352 1.00 94.94 175 ALA A O 1
ATOM 1340 N N . LEU A 1 176 ? 10.000 3.045 -6.142 1.00 94.12 176 LEU A N 1
ATOM 1341 C CA . LEU A 1 176 ? 10.509 3.959 -7.169 1.00 94.12 176 LEU A CA 1
ATOM 1342 C C . LEU A 1 176 ? 11.913 4.478 -6.830 1.00 94.12 176 LEU A C 1
ATOM 1344 O O . LEU A 1 176 ? 12.780 4.511 -7.705 1.00 94.12 176 LEU A O 1
ATOM 1348 N N . GLY A 1 177 ? 12.156 4.832 -5.565 1.00 94.56 177 GLY A N 1
ATOM 1349 C CA . GLY A 1 177 ? 13.470 5.241 -5.075 1.00 94.56 177 GLY A CA 1
ATOM 1350 C C . GLY A 1 177 ? 14.529 4.159 -5.281 1.00 94.56 177 GLY A C 1
ATOM 1351 O O . GLY A 1 177 ? 15.610 4.449 -5.799 1.00 94.56 177 GLY A O 1
ATOM 1352 N N . ARG A 1 178 ? 14.210 2.897 -4.966 1.00 94.81 178 ARG A N 1
ATOM 1353 C CA . ARG A 1 178 ? 15.132 1.776 -5.182 1.00 94.81 178 ARG A CA 1
ATOM 1354 C C . ARG A 1 178 ? 15.414 1.535 -6.668 1.00 94.81 178 ARG A C 1
ATOM 1356 O O . ARG A 1 178 ? 16.579 1.407 -7.045 1.00 94.81 178 ARG A O 1
ATOM 1363 N N . LEU A 1 179 ? 14.385 1.521 -7.521 1.00 93.50 179 LEU A N 1
ATOM 1364 C CA . LEU A 1 179 ? 14.551 1.354 -8.974 1.00 93.50 179 LEU A CA 1
ATOM 1365 C C . LEU A 1 179 ? 15.399 2.482 -9.588 1.00 93.50 179 LEU A C 1
ATOM 1367 O O . LEU A 1 179 ? 16.188 2.242 -10.508 1.00 93.50 179 LEU A O 1
ATOM 1371 N N . ALA A 1 180 ? 15.252 3.710 -9.083 1.00 93.62 180 ALA A N 1
ATOM 1372 C CA . ALA A 1 180 ? 16.045 4.855 -9.514 1.00 93.62 180 ALA A CA 1
ATOM 1373 C C . ALA A 1 180 ? 17.518 4.727 -9.084 1.00 93.62 180 ALA A C 1
ATOM 1375 O O . ALA A 1 180 ? 18.414 4.939 -9.904 1.00 93.62 180 ALA A O 1
ATOM 1376 N N . GLN A 1 181 ? 17.782 4.324 -7.835 1.00 95.44 181 GLN A N 1
ATOM 1377 C CA . GLN A 1 181 ? 19.143 4.119 -7.320 1.00 95.44 181 GLN A CA 1
ATOM 1378 C C . GLN A 1 181 ? 19.881 2.985 -8.040 1.00 95.44 181 GLN A C 1
ATOM 1380 O O . GLN A 1 181 ? 21.061 3.123 -8.36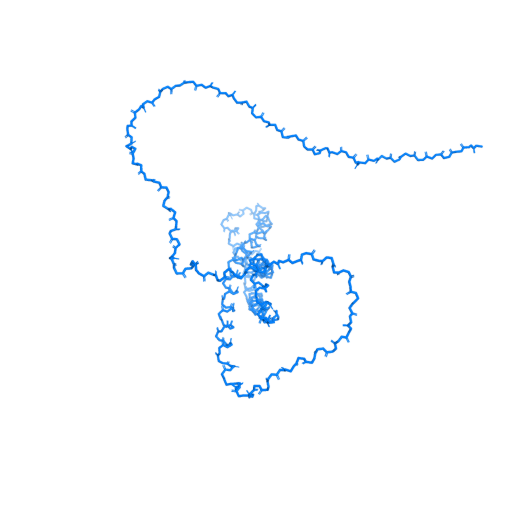1 1.00 95.44 181 GLN A O 1
ATOM 1385 N N . ALA A 1 182 ? 19.178 1.898 -8.364 1.00 94.06 182 ALA A N 1
ATOM 1386 C CA . ALA A 1 182 ? 19.727 0.768 -9.110 1.00 94.06 182 ALA A CA 1
ATOM 1387 C C . ALA A 1 182 ? 19.937 1.059 -10.612 1.00 94.06 182 ALA A C 1
ATOM 1389 O O . ALA A 1 182 ? 20.412 0.197 -11.346 1.00 94.06 182 ALA A O 1
ATOM 1390 N N . ARG A 1 183 ? 19.587 2.265 -11.091 1.00 94.50 183 ARG A N 1
ATOM 1391 C CA . ARG A 1 183 ? 19.591 2.659 -12.515 1.00 94.50 183 ARG A CA 1
ATOM 1392 C C . ARG A 1 183 ? 18.742 1.755 -13.420 1.00 94.50 183 ARG A C 1
ATOM 1394 O O . ARG A 1 183 ? 18.843 1.849 -14.641 1.00 94.50 183 ARG A O 1
ATOM 1401 N N . GLU A 1 184 ? 17.858 0.940 -12.852 1.00 92.56 184 GLU A N 1
ATOM 1402 C CA . GLU A 1 184 ? 16.950 0.064 -13.602 1.00 92.56 184 GLU A CA 1
ATOM 1403 C C . GLU A 1 184 ? 15.944 0.893 -14.405 1.00 92.56 184 GLU A C 1
ATOM 1405 O O . GLU A 1 184 ? 15.687 0.616 -15.575 1.00 92.56 184 GLU A O 1
ATOM 1410 N N . LEU A 1 185 ? 15.449 1.987 -13.814 1.00 91.75 185 LEU A N 1
ATOM 1411 C CA . LEU A 1 185 ? 14.530 2.901 -14.493 1.00 91.75 185 LEU A CA 1
ATOM 1412 C C . LEU A 1 185 ? 15.162 3.539 -15.743 1.00 91.75 185 LEU A C 1
ATOM 1414 O O . LEU A 1 185 ? 14.505 3.670 -16.775 1.00 91.75 185 LEU A O 1
ATOM 1418 N N . LEU A 1 186 ? 16.451 3.888 -15.669 1.00 92.19 186 LEU A N 1
ATOM 1419 C CA . LEU A 1 186 ? 17.213 4.435 -16.796 1.00 92.19 186 LEU A CA 1
ATOM 1420 C C . LEU A 1 186 ? 17.524 3.365 -17.849 1.00 92.19 186 LEU A C 1
ATOM 1422 O O . LEU A 1 186 ? 17.490 3.658 -19.042 1.00 92.19 186 LEU A O 1
ATOM 1426 N N . ALA A 1 187 ? 17.789 2.125 -17.430 1.00 92.12 187 ALA A N 1
ATOM 1427 C CA . ALA A 1 187 ? 18.004 1.009 -18.348 1.00 92.12 187 ALA A CA 1
ATOM 1428 C C . ALA A 1 187 ? 16.760 0.743 -19.212 1.00 92.12 187 ALA A C 1
ATOM 1430 O O . ALA A 1 187 ? 16.879 0.600 -20.428 1.00 92.12 187 ALA A O 1
ATOM 1431 N N . PHE A 1 188 ? 15.561 0.771 -18.617 1.00 90.12 188 PHE A N 1
ATOM 1432 C CA . PHE A 1 188 ? 14.311 0.661 -19.375 1.00 90.12 188 PHE A CA 1
ATOM 1433 C C . PHE A 1 188 ? 14.139 1.804 -20.385 1.00 90.12 188 PHE A C 1
ATOM 1435 O O . PHE A 1 188 ? 13.739 1.566 -21.526 1.00 90.12 188 PHE A O 1
ATOM 1442 N N . GLN A 1 189 ? 14.496 3.035 -20.007 1.00 90.00 189 GLN A N 1
ATOM 1443 C CA . GLN A 1 189 ? 14.445 4.185 -20.914 1.00 90.00 189 GLN A CA 1
ATOM 1444 C C . GLN A 1 189 ? 15.449 4.077 -22.070 1.00 90.00 189 GLN A C 1
ATOM 1446 O O . GLN A 1 189 ? 15.111 4.443 -23.194 1.00 90.00 189 GLN A O 1
ATOM 1451 N N . ALA A 1 190 ? 16.647 3.534 -21.836 1.00 91.88 190 ALA A N 1
ATOM 1452 C CA . ALA A 1 190 ? 17.667 3.353 -22.872 1.00 91.88 190 ALA A CA 1
ATOM 1453 C C . ALA A 1 190 ? 17.239 2.366 -23.975 1.00 91.88 190 ALA A C 1
ATOM 1455 O O . ALA A 1 190 ? 17.646 2.509 -25.125 1.00 91.88 190 ALA A O 1
ATOM 1456 N N . VAL A 1 191 ? 16.383 1.395 -23.639 1.00 89.50 191 VAL A N 1
ATOM 1457 C CA . VAL A 1 191 ? 15.786 0.437 -24.590 1.00 89.50 191 VAL A CA 1
ATOM 1458 C C . VAL A 1 191 ? 14.534 1.022 -25.276 1.00 89.50 191 VAL A C 1
ATOM 1460 O O . VAL A 1 191 ? 13.951 0.399 -26.159 1.00 89.50 191 VAL A O 1
ATOM 1463 N N . GLY A 1 192 ? 14.120 2.241 -24.911 1.00 87.06 192 GLY A N 1
ATOM 1464 C CA . GLY A 1 192 ? 12.934 2.901 -25.460 1.00 87.06 192 GLY A CA 1
ATOM 1465 C C . GLY A 1 192 ? 11.617 2.437 -24.831 1.00 87.06 192 GLY A C 1
ATOM 1466 O O . GLY A 1 192 ? 10.553 2.632 -25.421 1.00 87.06 192 GLY A O 1
ATOM 1467 N N . TYR A 1 193 ? 11.654 1.829 -23.641 1.00 87.00 193 TYR A N 1
ATOM 1468 C CA . TYR A 1 193 ? 10.439 1.412 -22.946 1.00 87.00 193 TYR A CA 1
ATOM 1469 C C . TYR A 1 193 ? 9.713 2.633 -22.351 1.00 87.00 193 TYR A C 1
ATOM 1471 O O . TYR A 1 193 ? 10.313 3.409 -21.599 1.00 87.00 193 TYR A O 1
ATOM 1479 N N . PRO A 1 194 ? 8.417 2.841 -22.647 1.00 88.12 194 PRO A N 1
ATOM 1480 C CA . PRO A 1 194 ? 7.708 4.034 -22.204 1.00 88.12 194 PRO A CA 1
ATOM 1481 C C . PRO A 1 194 ? 7.460 4.014 -20.690 1.00 88.12 194 PRO A C 1
ATOM 1483 O O . PRO A 1 194 ? 6.888 3.068 -20.145 1.00 88.12 194 PRO A O 1
ATOM 1486 N N . LEU A 1 195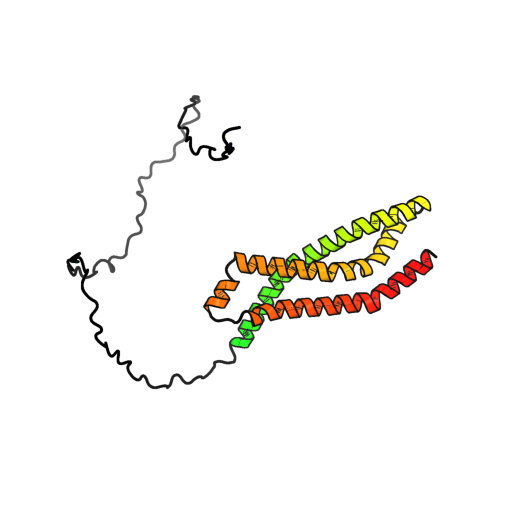 ? 7.786 5.122 -20.019 1.00 88.12 195 LEU A N 1
ATOM 1487 C CA . LEU A 1 195 ? 7.638 5.273 -18.565 1.00 88.12 195 LEU A CA 1
ATOM 1488 C C . LEU A 1 195 ? 6.191 5.070 -18.082 1.00 88.12 195 LEU A C 1
ATOM 1490 O O . LEU A 1 195 ? 5.961 4.515 -17.011 1.00 88.12 195 LEU A O 1
ATOM 1494 N N . ARG A 1 196 ? 5.200 5.439 -18.905 1.00 89.00 196 ARG A N 1
ATOM 1495 C CA . ARG A 1 196 ? 3.773 5.226 -18.606 1.00 89.00 196 ARG A CA 1
ATOM 1496 C C . ARG A 1 196 ? 3.428 3.750 -18.377 1.00 89.00 196 ARG A C 1
ATOM 1498 O O . ARG A 1 196 ? 2.560 3.460 -17.563 1.00 89.00 196 ARG A O 1
ATOM 1505 N N . ARG A 1 197 ? 4.098 2.821 -19.069 1.00 87.81 197 ARG A N 1
ATOM 1506 C CA . ARG A 1 197 ? 3.873 1.379 -18.873 1.00 87.81 197 ARG A CA 1
ATOM 1507 C C . ARG A 1 197 ? 4.465 0.891 -17.554 1.00 87.81 197 ARG A C 1
ATOM 1509 O O . ARG A 1 197 ? 3.849 0.061 -16.908 1.00 87.81 197 ARG A O 1
ATOM 1516 N N . ILE A 1 198 ? 5.596 1.454 -17.126 1.00 90.44 198 ILE A N 1
ATOM 1517 C CA . ILE A 1 198 ? 6.201 1.170 -15.813 1.00 90.44 198 ILE A CA 1
ATOM 1518 C C . ILE A 1 198 ? 5.305 1.693 -14.683 1.00 90.44 198 ILE A C 1
ATOM 1520 O O . ILE A 1 198 ? 5.200 1.062 -13.640 1.00 90.44 198 ILE A O 1
ATOM 1524 N N . ALA A 1 199 ? 4.617 2.820 -14.895 1.00 91.44 199 ALA A N 1
ATOM 1525 C CA . ALA A 1 199 ? 3.680 3.388 -13.924 1.00 91.44 199 ALA A CA 1
ATOM 1526 C C . ALA A 1 199 ? 2.394 2.550 -13.740 1.00 91.44 199 ALA A C 1
ATOM 1528 O O . ALA A 1 199 ? 1.769 2.603 -12.682 1.00 91.44 199 ALA A O 1
ATOM 1529 N N . MET A 1 200 ? 1.994 1.772 -14.751 1.00 93.38 200 MET A N 1
ATOM 1530 C CA . MET A 1 200 ? 0.746 1.002 -14.755 1.00 93.38 200 MET A CA 1
ATOM 1531 C C . MET A 1 200 ? 0.610 -0.006 -13.595 1.00 93.38 200 MET A C 1
ATOM 1533 O O . MET A 1 200 ? -0.439 0.022 -12.949 1.00 93.38 200 MET A O 1
ATOM 1537 N N . PRO A 1 201 ? 1.615 -0.838 -13.251 1.00 92.56 201 PRO A N 1
ATOM 1538 C CA . PRO A 1 201 ? 1.530 -1.731 -12.091 1.00 92.56 201 PRO A CA 1
ATOM 1539 C C . PRO A 1 201 ? 1.385 -0.988 -10.755 1.00 92.56 201 PRO A C 1
ATOM 1541 O O . PRO A 1 201 ? 0.659 -1.461 -9.883 1.00 92.56 201 PRO A O 1
ATOM 1544 N N . PHE A 1 202 ? 1.991 0.195 -10.591 1.00 94.62 202 PHE A N 1
ATOM 1545 C CA . PHE A 1 202 ? 1.816 1.004 -9.376 1.00 94.62 202 PHE A CA 1
ATOM 1546 C C . PHE A 1 202 ? 0.390 1.548 -9.256 1.00 94.62 202 PHE A C 1
ATOM 1548 O O . PHE A 1 202 ? -0.202 1.505 -8.179 1.00 94.62 202 PHE A O 1
ATOM 1555 N N . VAL A 1 203 ? -0.182 2.019 -10.368 1.00 94.75 203 VAL A N 1
ATOM 1556 C CA . VAL A 1 203 ? -1.577 2.484 -10.412 1.00 94.75 203 VAL A CA 1
ATOM 1557 C C . VAL A 1 203 ? -2.540 1.327 -10.155 1.00 94.75 203 VAL A C 1
ATOM 1559 O O . VAL A 1 203 ? -3.474 1.483 -9.376 1.00 94.75 203 VAL A O 1
ATOM 1562 N N . ALA A 1 204 ? -2.299 0.156 -10.752 1.00 94.56 204 ALA A N 1
ATOM 1563 C CA . ALA A 1 204 ? -3.109 -1.037 -10.519 1.00 94.56 204 ALA A CA 1
ATOM 1564 C C . ALA A 1 204 ? -3.061 -1.482 -9.048 1.00 94.56 204 ALA A C 1
ATOM 1566 O O . ALA A 1 204 ? -4.099 -1.794 -8.468 1.00 94.56 204 ALA A O 1
ATOM 1567 N N . PHE A 1 205 ? -1.880 -1.450 -8.424 1.00 95.62 205 PHE A N 1
ATOM 1568 C CA . PHE A 1 205 ? -1.720 -1.734 -6.998 1.00 95.62 205 PHE A CA 1
ATOM 1569 C C . PHE A 1 205 ? -2.468 -0.720 -6.121 1.00 95.62 205 PHE A C 1
ATOM 1571 O O . PHE A 1 205 ? -3.217 -1.115 -5.230 1.00 95.62 205 PHE A O 1
ATOM 1578 N N . GLY A 1 206 ? -2.327 0.579 -6.402 1.00 96.00 206 GLY A N 1
ATOM 1579 C CA . GLY A 1 206 ? -3.046 1.631 -5.681 1.00 96.00 206 GLY A CA 1
ATOM 1580 C C . GLY A 1 206 ? -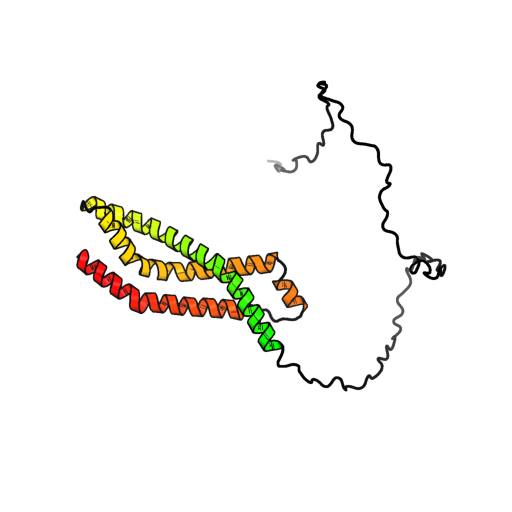4.565 1.516 -5.824 1.00 96.00 206 GLY A C 1
ATOM 1581 O O . GLY A 1 206 ? -5.282 1.628 -4.834 1.00 96.00 206 GLY A O 1
ATOM 1582 N N . ALA A 1 207 ? -5.059 1.211 -7.025 1.00 96.44 207 ALA A N 1
ATOM 1583 C CA . ALA A 1 207 ? -6.478 0.966 -7.272 1.00 96.44 207 ALA A CA 1
ATOM 1584 C C . ALA A 1 207 ? -6.988 -0.267 -6.508 1.00 96.44 207 ALA A C 1
ATOM 1586 O O . ALA A 1 207 ? -8.039 -0.203 -5.873 1.00 96.44 207 ALA A O 1
ATOM 1587 N N . ALA A 1 208 ? -6.225 -1.365 -6.503 1.00 96.19 208 ALA A N 1
ATOM 1588 C CA . ALA A 1 208 ? -6.566 -2.561 -5.737 1.00 96.19 208 ALA A CA 1
ATOM 1589 C C . ALA A 1 208 ? -6.650 -2.264 -4.231 1.00 96.19 208 ALA A C 1
ATOM 1591 O O . ALA A 1 208 ? -7.625 -2.634 -3.583 1.00 96.19 208 ALA A O 1
ATOM 1592 N N . MET A 1 209 ? -5.673 -1.543 -3.678 1.00 96.44 209 MET A N 1
ATOM 1593 C CA . MET A 1 209 ? -5.680 -1.156 -2.264 1.00 96.44 209 MET A CA 1
ATOM 1594 C C . MET A 1 209 ? -6.782 -0.143 -1.932 1.00 96.44 209 MET A C 1
ATOM 1596 O O . MET A 1 209 ? -7.354 -0.202 -0.847 1.00 96.44 209 MET A O 1
ATOM 1600 N N . SER A 1 210 ? -7.131 0.749 -2.861 1.00 95.88 210 SER A N 1
ATOM 1601 C CA . SER A 1 210 ? -8.261 1.670 -2.704 1.00 95.88 210 SER A CA 1
ATOM 1602 C C . SER A 1 210 ? -9.593 0.925 -2.626 1.00 95.88 210 SER A C 1
ATOM 1604 O O . SER A 1 210 ? -10.406 1.257 -1.769 1.00 95.88 210 SER A O 1
ATOM 1606 N N . LEU A 1 211 ? -9.797 -0.110 -3.447 1.00 95.75 211 LEU A N 1
ATOM 1607 C CA . LEU A 1 211 ? -10.980 -0.974 -3.361 1.00 95.75 211 LEU A CA 1
ATOM 1608 C C . LEU A 1 211 ? -11.034 -1.738 -2.034 1.00 95.75 211 LEU A C 1
ATOM 1610 O O . LEU A 1 211 ? -12.100 -1.843 -1.434 1.00 95.75 211 LEU A O 1
ATOM 1614 N N . VAL A 1 212 ? -9.889 -2.233 -1.551 1.00 94.94 212 VAL A N 1
ATOM 1615 C CA . VAL A 1 212 ? -9.798 -2.884 -0.233 1.00 94.94 212 VAL A CA 1
ATOM 1616 C C . VAL A 1 212 ? -10.155 -1.902 0.883 1.00 94.94 212 VAL A C 1
ATOM 1618 O O . VAL A 1 212 ? -10.968 -2.226 1.739 1.00 94.94 212 VAL A O 1
ATOM 1621 N N . SER A 1 213 ? -9.591 -0.693 0.860 1.00 93.88 213 SER A N 1
ATOM 1622 C CA . SER A 1 213 ? -9.882 0.358 1.842 1.00 93.88 213 SER A CA 1
ATOM 1623 C C . SER A 1 213 ? -11.358 0.765 1.819 1.00 93.88 213 SER A C 1
ATOM 1625 O O . SER A 1 213 ? -11.977 0.853 2.875 1.00 93.88 213 SER A O 1
ATOM 1627 N N . PHE A 1 214 ? -11.946 0.916 0.630 1.00 94.31 214 PHE A N 1
ATOM 1628 C CA . PHE A 1 214 ? -13.372 1.191 0.470 1.00 94.31 214 PHE A CA 1
ATOM 1629 C C . PHE A 1 214 ? -14.241 0.062 1.040 1.00 94.31 214 PHE A C 1
ATOM 1631 O O . PHE A 1 214 ? -15.158 0.324 1.810 1.00 94.31 214 PHE A O 1
ATOM 1638 N N . GLY A 1 215 ? -13.921 -1.200 0.736 1.00 93.94 215 GLY A N 1
ATOM 1639 C CA . GLY A 1 215 ? -14.650 -2.350 1.275 1.00 93.94 215 GLY A CA 1
ATOM 1640 C C . GLY A 1 215 ? -14.543 -2.474 2.800 1.00 93.94 215 GLY A C 1
ATOM 1641 O O . GLY A 1 215 ? -15.524 -2.799 3.466 1.00 93.94 215 GLY A O 1
ATOM 1642 N N . LEU A 1 216 ? -13.374 -2.175 3.374 1.00 91.88 216 LEU A N 1
ATOM 1643 C CA . LEU A 1 216 ? -13.207 -2.126 4.827 1.00 91.88 216 LEU A CA 1
ATOM 1644 C C . LEU A 1 216 ? -14.050 -1.006 5.445 1.00 91.88 216 LEU A C 1
ATOM 1646 O O . LEU A 1 216 ? -14.750 -1.256 6.425 1.00 91.88 216 LEU A O 1
ATOM 1650 N N . GLY A 1 217 ? -14.016 0.190 4.856 1.00 91.75 217 GLY A N 1
ATOM 1651 C CA . GLY A 1 217 ? -14.753 1.356 5.337 1.00 91.75 217 GLY A CA 1
ATOM 1652 C C . GLY A 1 217 ? -16.272 1.197 5.267 1.00 91.75 217 GLY A C 1
ATOM 1653 O O . GLY A 1 217 ? -16.956 1.562 6.214 1.00 91.75 217 GLY A O 1
ATOM 1654 N N . GLU A 1 218 ? -16.791 0.620 4.184 1.00 91.69 218 GLU A N 1
ATOM 1655 C CA . GLU A 1 218 ? -18.238 0.516 3.961 1.00 91.69 218 GLU A CA 1
ATOM 1656 C C . GLU A 1 218 ? -18.866 -0.672 4.698 1.00 91.69 218 GLU A C 1
ATOM 1658 O O . GLU A 1 218 ? -19.967 -0.566 5.226 1.00 91.69 218 GLU A O 1
ATOM 1663 N N . PHE A 1 219 ? -18.179 -1.817 4.757 1.00 90.44 219 PHE A N 1
ATOM 1664 C CA . PHE A 1 219 ? -18.756 -3.028 5.344 1.00 90.44 219 PHE A CA 1
ATOM 1665 C C . PHE A 1 219 ? -18.240 -3.294 6.753 1.00 90.44 219 PHE A C 1
ATOM 1667 O O . PHE A 1 219 ? -19.028 -3.555 7.652 1.00 90.44 219 PHE A O 1
ATOM 1674 N N . VAL A 1 220 ? -16.927 -3.246 6.983 1.00 90.19 220 VAL A N 1
ATOM 1675 C CA . VAL A 1 220 ? -16.344 -3.740 8.244 1.00 90.19 220 VAL A CA 1
ATOM 1676 C C . VAL A 1 220 ? -16.429 -2.696 9.353 1.00 90.19 220 VAL A C 1
ATOM 1678 O O . VAL A 1 220 ? -16.813 -3.016 10.477 1.00 90.19 220 VAL A O 1
ATOM 1681 N N . VAL A 1 221 ? -16.100 -1.442 9.042 1.00 89.81 221 VAL A N 1
ATOM 1682 C CA . VAL A 1 221 ? -16.088 -0.348 10.021 1.00 89.81 221 VAL A CA 1
ATOM 1683 C C . VAL A 1 221 ? -17.449 -0.122 10.696 1.00 89.81 221 VAL A C 1
ATOM 1685 O O . VAL A 1 221 ? -17.450 -0.087 11.928 1.00 89.81 221 VAL A O 1
ATOM 1688 N N . PRO A 1 222 ? -18.599 -0.017 9.992 1.00 88.94 222 PRO A N 1
ATOM 1689 C CA . PRO A 1 222 ? -19.873 0.234 10.669 1.00 88.94 222 PRO A CA 1
ATOM 1690 C C . PRO A 1 222 ? -20.275 -0.904 11.613 1.00 88.94 222 PRO A C 1
ATOM 1692 O O . PRO A 1 222 ? -20.679 -0.635 12.741 1.00 88.94 222 PRO A O 1
ATOM 1695 N N . HIS A 1 223 ? -20.070 -2.169 11.223 1.00 83.94 223 HIS A N 1
ATOM 1696 C CA . HIS A 1 223 ? -20.376 -3.319 12.085 1.00 83.94 223 HIS A CA 1
ATOM 1697 C C . HIS A 1 223 ? -19.540 -3.314 13.374 1.00 83.94 223 HIS A C 1
ATOM 1699 O O . HIS A 1 223 ? -20.043 -3.634 14.451 1.00 83.94 223 HIS A O 1
ATOM 1705 N N . CYS A 1 224 ? -18.259 -2.946 13.286 1.00 83.69 224 CYS A N 1
ATOM 1706 C CA . CYS A 1 224 ? -17.397 -2.849 14.462 1.00 83.69 224 CYS A CA 1
ATOM 1707 C C . CYS A 1 224 ? -17.748 -1.644 15.343 1.00 83.69 224 CYS A C 1
ATOM 1709 O O . CYS A 1 224 ? -17.683 -1.748 16.569 1.00 83.69 224 CYS A O 1
ATOM 1711 N N . GLU A 1 225 ? -18.149 -0.521 14.746 1.00 83.62 225 GLU A N 1
ATOM 1712 C CA . GLU A 1 225 ? -18.534 0.668 15.502 1.00 83.62 225 GLU A CA 1
ATOM 1713 C C . GLU A 1 225 ? -19.868 0.463 16.234 1.00 83.62 225 GLU A C 1
ATOM 1715 O O . GLU A 1 225 ? -19.977 0.842 17.394 1.00 83.62 225 GLU A O 1
ATOM 1720 N N . GLU A 1 226 ? -20.853 -0.215 15.640 1.00 84.44 226 GLU A N 1
ATOM 1721 C CA . GLU A 1 226 ? -22.109 -0.552 16.328 1.00 84.44 226 GLU A CA 1
ATOM 1722 C C . GLU A 1 226 ? -21.881 -1.406 17.584 1.00 84.44 226 GLU A C 1
ATOM 1724 O O . GLU A 1 226 ? -22.483 -1.156 18.633 1.00 84.44 226 GLU A O 1
ATOM 1729 N N . LEU A 1 227 ? -20.982 -2.392 17.505 1.00 80.75 227 LEU A N 1
ATOM 1730 C CA . LEU A 1 227 ? -20.596 -3.216 18.654 1.00 80.75 227 LEU A CA 1
ATOM 1731 C C . LEU A 1 227 ? -19.857 -2.400 19.719 1.00 80.75 227 LEU A C 1
ATOM 1733 O O . LEU A 1 227 ? -20.077 -2.611 20.911 1.00 80.75 227 LEU A O 1
ATOM 1737 N N . TYR A 1 228 ? -19.017 -1.452 19.296 1.00 78.62 228 TYR A N 1
ATOM 1738 C CA . TYR A 1 228 ? -18.350 -0.518 20.199 1.00 78.62 228 TYR A CA 1
ATOM 1739 C C . TYR A 1 228 ? -19.371 0.357 20.943 1.00 78.62 228 TYR A C 1
ATOM 1741 O O . TYR A 1 228 ? -19.276 0.490 22.160 1.00 78.62 228 TYR A O 1
ATOM 1749 N N . GLN A 1 229 ? -20.383 0.886 20.244 1.00 80.44 229 GLN A N 1
ATOM 1750 C CA . GLN A 1 229 ? -21.432 1.713 20.849 1.00 80.44 229 GLN A CA 1
ATOM 1751 C C . GLN A 1 229 ? -22.286 0.912 21.841 1.00 80.44 229 GLN A C 1
ATOM 1753 O O . GLN A 1 229 ? -22.451 1.355 22.967 1.00 80.44 229 GLN A O 1
ATOM 1758 N N . ARG A 1 230 ? -22.756 -0.296 21.491 1.00 80.81 230 ARG A N 1
ATOM 1759 C CA . ARG A 1 230 ? -23.603 -1.116 22.389 1.00 80.81 230 ARG A CA 1
ATOM 1760 C C . ARG A 1 230 ? -22.927 -1.557 23.684 1.00 80.81 230 ARG A C 1
ATOM 1762 O O . ARG A 1 230 ? -23.613 -1.904 24.640 1.00 80.81 230 ARG A O 1
ATOM 1769 N N . GLN A 1 231 ? -21.602 -1.658 23.681 1.00 73.19 231 GLN A N 1
ATOM 1770 C CA . GLN A 1 231 ? -20.853 -2.110 24.848 1.00 73.19 231 GLN A CA 1
ATOM 1771 C C . GLN A 1 231 ? -20.449 -0.941 25.765 1.00 73.19 231 GLN A C 1
ATOM 1773 O O . GLN A 1 231 ? -20.107 -1.185 26.920 1.00 73.19 231 GLN A O 1
ATOM 1778 N N . TYR A 1 232 ? -20.497 0.307 25.273 1.00 64.12 232 TYR A N 1
ATOM 1779 C CA . TYR A 1 232 ? -20.013 1.501 25.983 1.00 64.12 232 TYR A CA 1
ATOM 1780 C C . TYR A 1 232 ? -21.056 2.614 26.220 1.00 64.12 232 TYR A C 1
ATOM 1782 O O . TYR A 1 232 ? -20.837 3.421 27.129 1.00 64.12 232 TYR A O 1
ATOM 1790 N N . LEU A 1 233 ? -22.152 2.670 25.451 1.00 57.03 233 LEU A N 1
ATOM 1791 C CA . LEU A 1 233 ? -23.328 3.529 25.675 1.00 57.03 233 LEU A CA 1
ATOM 1792 C C . LEU A 1 233 ? -24.530 2.690 26.112 1.00 57.03 233 LEU A C 1
ATOM 1794 O O . LEU A 1 233 ? -25.223 3.150 27.047 1.00 57.03 233 LEU A O 1
#